Protein AF-A0A942CDQ2-F1 (afdb_monomer)

Secondary structure (DSSP, 8-state):
--PPP-------------PEEE-TT-EEEEEEEEEEEEETTEEEEEEEEEEEEEE---TTTT--EEEEEEEEEPPHHHHHHHGGGTTSEEEEEEEEEE-TT-TTSBTTEEEEEEEEE-TTS-EEE---PPPP-STT-EEEEEEEEPSSSSPPEEEEEETTT-PEESS-SEEEEE-TTSSEEEEEEPTTEEEEEEEEEETTEEEEPEE-SSEEEEEPPTTS---EEEEEEEEE-----

pLDDT: mean 75.02, std 15.65, range [38.81, 97.75]

Foldseek 3Di:
DDDDDDPDPPPPPPPPQPAAEDEAQDKDKAKAQWAWDDDLQFIWTKGQGPGWHWYADDVVLVGIDIDRIATEWDFLVCLVVCVVRHRFIKIFTATKHAACPDLLADNRIYGHGQWIQGPVRDIDGQPQAPADPDAPWKKKWKWWWASGSDHIDIWIAGPVPRDTDPGPQWTWTAGRRNFKIKIFGHHQKAWDWKWKDDPPDIDTWDGDGGMTMDGHDSPGNRGIMIIIMMGGDPPDD

Mean predicted aligned error: 12.7 Å

Structure (mmCIF, N/CA/C/O backbone):
data_AF-A0A942CDQ2-F1
#
_entry.id   AF-A0A942CDQ2-F1
#
loop_
_atom_site.group_PDB
_atom_site.id
_atom_site.type_symbol
_atom_site.label_atom_id
_atom_site.label_alt_id
_atom_site.label_comp_id
_atom_site.label_asym_id
_atom_site.label_entity_id
_atom_site.label_seq_id
_atom_site.pdbx_PDB_ins_code
_atom_site.Cartn_x
_atom_site.Cartn_y
_atom_site.Cartn_z
_atom_site.occupancy
_atom_site.B_iso_or_equiv
_atom_site.auth_seq_id
_atom_site.auth_comp_id
_atom_site.auth_asym_id
_atom_site.auth_atom_id
_atom_site.pdbx_PDB_model_num
ATOM 1 N N . MET A 1 1 ? 4.079 -17.829 -71.353 1.00 38.81 1 MET A N 1
ATOM 2 C CA . MET A 1 1 ? 4.099 -17.708 -69.879 1.00 38.81 1 MET A CA 1
ATOM 3 C C . MET A 1 1 ? 4.949 -16.498 -69.514 1.00 38.81 1 MET A C 1
ATOM 5 O O . MET A 1 1 ? 6.132 -16.505 -69.818 1.00 38.81 1 MET A O 1
ATOM 9 N N . LYS A 1 2 ? 4.357 -15.435 -68.958 1.00 43.03 2 LYS A N 1
ATOM 10 C CA . LYS A 1 2 ? 5.079 -14.277 -68.404 1.00 43.03 2 LYS A CA 1
ATOM 11 C C . LYS A 1 2 ? 4.604 -14.103 -66.964 1.00 43.03 2 LYS A C 1
ATOM 13 O O . LYS A 1 2 ? 3.418 -13.889 -66.744 1.00 43.03 2 LYS A O 1
ATOM 18 N N . ILE A 1 3 ? 5.517 -14.281 -66.015 1.00 46.38 3 ILE A N 1
ATOM 19 C CA . ILE A 1 3 ? 5.282 -14.132 -64.577 1.00 46.38 3 ILE A CA 1
ATOM 20 C C . ILE A 1 3 ? 5.575 -12.669 -64.237 1.00 46.38 3 ILE A C 1
ATOM 22 O O . ILE A 1 3 ? 6.678 -12.193 -64.493 1.00 46.38 3 ILE A O 1
ATOM 26 N N . LEU A 1 4 ? 4.584 -11.955 -63.706 1.00 51.38 4 LEU A N 1
ATOM 27 C CA . LEU A 1 4 ? 4.769 -10.640 -63.089 1.00 51.38 4 LEU A CA 1
ATOM 28 C C . LEU A 1 4 ? 5.018 -10.841 -61.586 1.00 51.38 4 LEU A C 1
ATOM 30 O O . LEU A 1 4 ? 4.242 -11.561 -60.954 1.00 51.38 4 LEU A O 1
ATOM 34 N N . PRO A 1 5 ? 6.069 -10.240 -61.000 1.00 53.88 5 PRO A N 1
ATOM 35 C CA . PRO A 1 5 ? 6.321 -10.355 -59.575 1.00 53.88 5 PRO A CA 1
ATOM 36 C C . PRO A 1 5 ? 5.350 -9.473 -58.785 1.00 53.88 5 PRO A C 1
ATOM 38 O O . PRO A 1 5 ? 5.179 -8.282 -59.042 1.00 53.88 5 PRO A O 1
ATOM 41 N N . PHE A 1 6 ? 4.718 -10.111 -57.807 1.00 47.44 6 PHE A N 1
ATOM 42 C CA . PHE A 1 6 ? 3.860 -9.526 -56.790 1.00 47.44 6 PHE A CA 1
ATOM 43 C C . PHE A 1 6 ? 4.752 -8.803 -55.763 1.00 47.44 6 PHE A C 1
ATOM 45 O O . PHE A 1 6 ? 5.322 -9.433 -54.873 1.00 47.44 6 PHE A O 1
ATOM 52 N N . SER A 1 7 ? 4.922 -7.487 -55.896 1.00 50.00 7 SER A N 1
ATOM 53 C CA . SER A 1 7 ? 5.628 -6.677 -54.895 1.00 50.00 7 SER A CA 1
ATOM 54 C C . SER A 1 7 ? 4.694 -6.363 -53.725 1.00 50.00 7 SER A C 1
ATOM 56 O O . SER A 1 7 ? 3.998 -5.350 -53.718 1.00 50.00 7 SER A O 1
ATOM 58 N N . LEU A 1 8 ? 4.674 -7.249 -52.728 1.00 47.00 8 LEU A N 1
ATOM 59 C CA . LEU A 1 8 ? 4.087 -7.000 -51.411 1.00 47.00 8 LEU A CA 1
ATOM 60 C C . LEU A 1 8 ? 5.046 -6.108 -50.606 1.00 47.00 8 LEU A C 1
ATOM 62 O O . LEU A 1 8 ? 5.971 -6.584 -49.952 1.00 47.00 8 LEU A O 1
ATOM 66 N N . LEU A 1 9 ? 4.833 -4.793 -50.675 1.00 48.38 9 LEU A N 1
ATOM 67 C CA . LEU A 1 9 ? 5.413 -3.835 -49.733 1.00 48.38 9 LEU A CA 1
ATOM 68 C C . LEU A 1 9 ? 4.757 -4.048 -48.360 1.00 48.38 9 LEU A C 1
ATOM 70 O O . LEU A 1 9 ? 3.709 -3.478 -48.061 1.00 48.38 9 LEU A O 1
ATOM 74 N N . LEU A 1 10 ? 5.375 -4.889 -47.525 1.00 46.06 10 LEU A N 1
ATOM 75 C CA . LEU A 1 10 ? 5.121 -4.906 -46.087 1.00 46.06 10 LEU A CA 1
ATOM 76 C C . LEU A 1 10 ? 5.654 -3.588 -45.506 1.00 46.06 10 LEU A C 1
ATOM 78 O O . LEU A 1 10 ? 6.837 -3.454 -45.194 1.00 46.06 10 LEU A O 1
ATOM 82 N N . PHE A 1 11 ? 4.776 -2.600 -45.358 1.00 50.50 11 PHE A N 1
ATOM 83 C CA . PHE A 1 11 ? 5.032 -1.478 -44.466 1.00 50.50 11 PHE A CA 1
ATOM 84 C C . PHE A 1 11 ? 4.987 -2.008 -43.031 1.00 50.50 11 PHE A C 1
ATOM 86 O O . PHE A 1 11 ? 3.928 -2.099 -42.415 1.00 50.50 11 PHE A O 1
ATOM 93 N N . ALA A 1 12 ? 6.149 -2.391 -42.505 1.00 48.56 12 ALA A N 1
ATOM 94 C CA . ALA A 1 12 ? 6.348 -2.571 -41.078 1.00 48.56 12 ALA A CA 1
ATOM 95 C C . ALA A 1 12 ? 6.183 -1.199 -40.409 1.00 48.56 12 ALA A C 1
ATOM 97 O O . ALA A 1 12 ? 7.125 -0.413 -40.312 1.00 48.56 12 ALA A O 1
ATOM 98 N N . THR A 1 13 ? 4.962 -0.876 -39.988 1.00 43.69 13 THR A N 1
ATOM 99 C CA . THR A 1 13 ? 4.708 0.265 -39.115 1.00 43.69 13 THR A CA 1
ATOM 100 C C . THR A 1 13 ? 5.361 -0.028 -37.771 1.00 43.69 13 THR A C 1
ATOM 102 O O . THR A 1 13 ? 4.790 -0.707 -36.918 1.00 43.69 13 THR A O 1
ATOM 105 N N . LEU A 1 14 ? 6.580 0.477 -37.592 1.00 41.59 14 LEU A N 1
ATOM 106 C CA . LEU A 1 14 ? 7.192 0.686 -36.288 1.00 41.59 14 LEU A CA 1
ATOM 107 C C . LEU A 1 14 ? 6.310 1.689 -35.536 1.00 41.59 14 LEU A C 1
ATOM 109 O O . LEU A 1 14 ? 6.537 2.896 -35.595 1.00 41.59 14 LEU A O 1
ATOM 113 N N . MET A 1 15 ? 5.269 1.207 -34.854 1.00 45.44 15 MET A N 1
ATOM 114 C CA . MET A 1 15 ? 4.684 1.982 -33.769 1.00 45.44 15 MET A CA 1
ATOM 115 C C . MET A 1 15 ? 5.784 2.106 -32.723 1.00 45.44 15 MET A C 1
ATOM 117 O O . MET A 1 15 ? 6.093 1.140 -32.025 1.00 45.44 15 MET A O 1
ATOM 121 N N . SER A 1 16 ? 6.425 3.274 -32.653 1.00 44.50 16 SER A N 1
ATOM 122 C CA . SER A 1 16 ? 7.249 3.611 -31.505 1.00 44.50 16 SER A CA 1
ATOM 123 C C . SER A 1 16 ? 6.363 3.419 -30.279 1.00 44.50 16 SER A C 1
ATOM 125 O O . SER A 1 16 ? 5.318 4.053 -30.130 1.00 44.50 16 SER A O 1
ATOM 127 N N . ALA A 1 17 ? 6.722 2.448 -29.442 1.00 50.38 17 ALA A N 1
ATOM 128 C CA . ALA A 1 17 ? 6.061 2.248 -28.170 1.00 50.38 17 ALA A CA 1
ATOM 129 C C . ALA A 1 17 ? 6.324 3.513 -27.352 1.00 50.38 17 ALA A C 1
ATOM 131 O O . ALA A 1 17 ? 7.398 3.682 -26.780 1.00 50.38 17 ALA A O 1
ATOM 132 N N . GLN A 1 18 ? 5.378 4.448 -27.389 1.00 53.50 18 GLN A N 1
ATOM 133 C CA . GLN A 1 18 ? 5.456 5.693 -26.650 1.00 53.50 18 GLN A CA 1
ATOM 134 C C . GLN A 1 18 ? 5.430 5.318 -25.165 1.00 53.50 18 GLN A C 1
ATOM 136 O O . GLN A 1 18 ? 4.386 4.974 -24.608 1.00 53.50 18 GLN A O 1
ATOM 141 N N . THR A 1 19 ? 6.609 5.285 -24.544 1.00 61.72 19 THR A N 1
ATOM 142 C CA . THR A 1 19 ? 6.757 5.035 -23.112 1.00 61.72 19 THR A CA 1
ATOM 143 C C . THR A 1 19 ? 6.030 6.148 -22.379 1.00 61.72 19 THR A C 1
ATOM 145 O O . THR A 1 19 ? 6.349 7.326 -22.556 1.00 61.72 19 THR A O 1
ATOM 148 N N . SER A 1 20 ? 5.024 5.790 -21.586 1.00 83.56 20 SER A N 1
ATOM 149 C CA . SER A 1 20 ? 4.292 6.773 -20.792 1.00 83.56 20 SER A CA 1
ATOM 150 C C . SER A 1 20 ? 5.186 7.255 -19.657 1.00 83.56 20 SER A C 1
ATOM 152 O O . SER A 1 20 ? 5.730 6.447 -18.902 1.00 83.56 20 SER A O 1
ATOM 154 N N . VAL A 1 21 ? 5.366 8.571 -19.560 1.00 90.25 21 VAL A N 1
ATOM 155 C CA . VAL A 1 21 ? 6.099 9.192 -18.455 1.00 90.25 21 VAL A CA 1
ATOM 156 C C . VAL A 1 21 ? 5.155 9.327 -17.266 1.00 90.25 21 VAL A C 1
ATOM 158 O O . VAL A 1 21 ? 4.055 9.857 -17.419 1.00 90.25 21 VAL A O 1
ATOM 161 N N . VAL A 1 22 ? 5.591 8.866 -16.096 1.00 91.88 22 VAL A N 1
ATOM 162 C CA . VAL A 1 22 ? 4.851 8.959 -14.836 1.00 91.88 22 VAL A CA 1
ATOM 163 C C . VAL A 1 22 ? 5.631 9.831 -13.862 1.00 91.88 22 VAL A C 1
ATOM 165 O O . VAL A 1 22 ? 6.826 9.618 -13.657 1.00 91.88 22 VAL A O 1
ATOM 168 N N . LYS A 1 23 ? 4.957 10.821 -13.282 1.00 92.25 23 LYS A N 1
ATOM 169 C CA . LYS A 1 23 ? 5.521 11.758 -12.305 1.00 92.25 23 LYS A CA 1
ATOM 170 C C . LYS A 1 23 ? 5.119 11.383 -10.883 1.00 92.25 23 LYS A C 1
ATOM 172 O O . LYS A 1 23 ? 4.132 10.678 -10.680 1.00 92.25 23 LYS A O 1
ATOM 177 N N . ASP A 1 24 ? 5.873 11.898 -9.918 1.00 91.44 24 ASP A N 1
ATOM 178 C CA . ASP A 1 24 ? 5.490 11.821 -8.512 1.00 91.44 24 ASP A CA 1
ATOM 179 C C . ASP A 1 24 ? 4.137 12.514 -8.275 1.00 91.44 24 ASP A C 1
ATOM 181 O O . ASP A 1 24 ? 3.825 13.526 -8.914 1.00 91.44 24 ASP A O 1
ATOM 185 N N . LYS A 1 25 ? 3.323 11.928 -7.396 1.00 87.12 25 LYS A N 1
ATOM 186 C CA . LYS A 1 25 ? 1.946 12.322 -7.041 1.00 87.12 25 LYS A CA 1
ATOM 187 C C . LYS A 1 25 ? 0.959 12.373 -8.207 1.00 87.12 25 LYS A C 1
ATOM 189 O O . LYS A 1 25 ? -0.103 12.985 -8.123 1.00 87.12 25 LYS A O 1
ATOM 194 N N . GLN A 1 26 ? 1.287 11.743 -9.332 1.00 92.50 26 GLN A N 1
ATOM 195 C CA . GLN A 1 26 ? 0.382 11.674 -10.472 1.00 92.50 26 GLN A CA 1
ATOM 196 C C . GLN A 1 26 ? -0.688 10.605 -10.238 1.00 92.50 26 GLN A C 1
ATOM 198 O O . GLN A 1 26 ? -0.358 9.455 -9.959 1.00 92.50 26 GLN A O 1
ATOM 203 N N . HIS A 1 27 ? -1.966 10.936 -10.448 1.00 93.31 27 HIS A N 1
ATOM 204 C CA . HIS A 1 27 ? -3.013 9.912 -10.519 1.00 93.31 27 HIS A CA 1
ATOM 205 C C . HIS A 1 27 ? -2.802 9.022 -11.746 1.00 93.31 27 HIS A C 1
ATOM 207 O O . HIS A 1 27 ? -2.692 9.512 -12.875 1.00 93.31 27 HIS A O 1
ATOM 213 N N . VAL A 1 28 ? -2.749 7.712 -11.532 1.00 95.00 28 VAL A N 1
ATOM 214 C CA . VAL A 1 28 ? -2.485 6.708 -12.560 1.00 95.00 28 VAL A CA 1
ATOM 215 C C . VAL A 1 28 ? -3.544 5.615 -12.560 1.00 95.00 28 VAL A C 1
ATOM 217 O O . VAL A 1 28 ? -4.157 5.290 -11.544 1.00 95.00 28 VAL A O 1
ATOM 220 N N . ARG A 1 29 ? -3.714 5.005 -13.733 1.00 95.88 29 ARG A N 1
ATOM 221 C CA . ARG A 1 29 ? -4.468 3.771 -13.935 1.00 95.88 29 ARG A CA 1
ATOM 222 C C . ARG A 1 29 ? -3.591 2.814 -14.731 1.00 95.88 29 ARG A C 1
ATOM 224 O O . ARG A 1 29 ? -3.263 3.098 -15.882 1.00 95.88 29 ARG A O 1
ATOM 231 N N . VAL A 1 30 ? -3.172 1.722 -14.103 1.00 95.38 30 VAL A N 1
ATOM 232 C CA . VAL A 1 30 ? -2.153 0.807 -14.628 1.00 95.38 30 VAL A CA 1
ATOM 233 C C . VAL A 1 30 ? -2.715 -0.608 -14.665 1.00 95.38 30 VAL A C 1
ATOM 235 O O . VAL A 1 30 ? -3.211 -1.096 -13.653 1.00 95.38 30 VAL A O 1
ATOM 238 N N . SER A 1 31 ? -2.630 -1.264 -15.823 1.00 96.31 31 SER A N 1
ATOM 239 C CA . SER A 1 31 ? -3.017 -2.670 -15.986 1.00 96.31 31 SER A CA 1
ATOM 240 C C . SER A 1 31 ? -1.790 -3.560 -16.105 1.00 96.31 31 SER A C 1
ATOM 242 O O . SER A 1 31 ? -0.841 -3.226 -16.818 1.00 96.31 31 SER A O 1
ATOM 244 N N 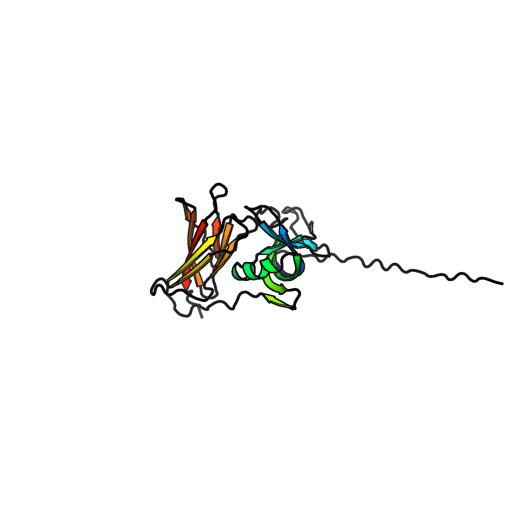. GLY A 1 32 ? -1.822 -4.703 -15.434 1.00 97.38 32 GLY A N 1
ATOM 245 C CA . GLY A 1 32 ? -0.760 -5.695 -15.497 1.00 97.38 32 GLY A CA 1
ATOM 246 C C . GLY A 1 32 ? -1.123 -6.958 -14.736 1.00 97.38 32 GLY A C 1
ATOM 247 O O . GLY A 1 32 ? -2.157 -7.027 -14.073 1.00 97.38 32 GLY A O 1
ATOM 248 N N . VAL A 1 33 ? -0.251 -7.954 -14.828 1.00 97.75 33 VAL A N 1
ATOM 249 C CA . VAL A 1 33 ? -0.397 -9.192 -14.060 1.00 97.75 33 VAL A CA 1
ATOM 250 C C . VAL A 1 33 ? 0.080 -8.940 -12.638 1.00 97.75 33 VAL A C 1
ATOM 252 O O . VAL A 1 33 ? 1.206 -8.474 -12.448 1.00 97.75 33 VAL A O 1
ATOM 255 N N . VAL A 1 34 ? -0.758 -9.221 -11.642 1.00 94.81 34 VAL A N 1
ATOM 256 C CA . VAL A 1 34 ? -0.374 -9.043 -10.238 1.00 94.81 34 VAL A CA 1
ATOM 257 C C . VAL A 1 34 ? 0.529 -10.182 -9.768 1.00 94.81 34 VAL A C 1
ATOM 259 O O . VAL A 1 34 ? 0.215 -11.361 -9.903 1.00 94.81 34 VAL A O 1
ATOM 262 N N . GLU A 1 35 ? 1.647 -9.825 -9.153 1.00 92.12 35 GLU A N 1
ATOM 263 C CA . GLU A 1 35 ? 2.598 -10.745 -8.545 1.00 92.12 35 GLU A CA 1
ATOM 264 C C . GLU A 1 35 ? 2.944 -10.291 -7.125 1.00 92.12 35 GLU A C 1
ATOM 266 O O . GLU A 1 35 ? 2.851 -9.111 -6.778 1.00 92.12 35 GLU A O 1
ATOM 271 N N . ILE A 1 36 ? 3.387 -11.241 -6.301 1.00 86.12 36 ILE A N 1
ATOM 272 C CA . ILE A 1 36 ? 4.039 -10.945 -5.026 1.00 86.12 36 ILE A CA 1
ATOM 273 C C . ILE A 1 36 ? 5.545 -11.094 -5.244 1.00 86.12 36 ILE A C 1
ATOM 275 O O . ILE A 1 36 ? 6.020 -12.152 -5.660 1.00 86.12 36 ILE A O 1
ATOM 279 N N . ARG A 1 37 ? 6.299 -10.027 -4.985 1.00 83.62 37 ARG A N 1
ATOM 280 C CA . ARG A 1 37 ? 7.766 -10.001 -5.070 1.00 83.62 37 ARG A CA 1
ATOM 281 C C . ARG A 1 37 ? 8.378 -9.800 -3.693 1.00 83.62 37 ARG A C 1
ATOM 283 O O . ARG A 1 37 ? 7.764 -9.176 -2.836 1.00 83.62 37 ARG A O 1
ATOM 290 N N . GLY A 1 38 ? 9.600 -10.289 -3.502 1.00 73.62 38 GLY A N 1
ATOM 291 C CA . GLY A 1 38 ? 10.337 -10.185 -2.241 1.00 73.62 38 GLY A CA 1
ATOM 292 C C . GLY A 1 38 ? 10.390 -11.497 -1.452 1.00 73.62 38 GLY A C 1
ATOM 293 O O . GLY A 1 38 ? 10.178 -12.574 -2.005 1.00 73.62 38 GLY A O 1
ATOM 294 N N . GLY A 1 39 ? 10.735 -11.404 -0.169 1.00 57.19 39 GLY A N 1
ATOM 295 C CA . GLY A 1 39 ? 10.889 -12.540 0.743 1.00 57.19 39 GLY A CA 1
ATOM 296 C C . GLY A 1 39 ? 9.824 -12.576 1.847 1.00 57.19 39 GLY A C 1
ATOM 297 O O . GLY A 1 39 ? 8.991 -11.673 1.934 1.00 57.19 39 GLY A O 1
ATOM 298 N N . PRO A 1 40 ? 9.871 -13.574 2.751 1.00 48.91 40 PRO A N 1
ATOM 299 C CA . PRO A 1 40 ? 8.872 -13.755 3.814 1.00 48.91 40 PRO A CA 1
ATOM 300 C C . PRO A 1 40 ? 8.753 -12.566 4.779 1.00 48.91 40 PRO A C 1
ATOM 302 O O . PRO A 1 40 ? 7.766 -12.443 5.495 1.00 48.91 40 PRO A O 1
ATOM 305 N N . ASN A 1 41 ? 9.753 -11.689 4.793 1.00 46.72 41 ASN A N 1
ATOM 306 C CA . ASN A 1 41 ? 9.896 -10.590 5.746 1.00 46.72 41 ASN A CA 1
ATOM 307 C C . ASN A 1 41 ? 9.557 -9.244 5.102 1.00 46.72 41 ASN A C 1
ATOM 309 O O . ASN A 1 41 ? 9.284 -8.290 5.811 1.00 46.72 41 ASN A O 1
ATOM 313 N N . LYS A 1 42 ? 9.634 -9.186 3.768 1.00 57.34 42 LYS A N 1
ATOM 314 C CA . LYS A 1 42 ? 9.588 -7.983 2.947 1.00 57.34 42 LYS A CA 1
ATOM 315 C C . LYS A 1 42 ? 9.036 -8.372 1.591 1.00 57.34 42 LYS A C 1
ATOM 317 O O . LYS A 1 42 ? 9.774 -8.905 0.762 1.00 57.34 42 LYS A O 1
ATOM 322 N N . PHE A 1 43 ? 7.751 -8.115 1.386 1.00 67.81 43 PHE A N 1
ATOM 323 C CA . PHE A 1 43 ? 7.088 -8.388 0.122 1.00 67.81 43 PHE A CA 1
ATOM 324 C C . PHE A 1 43 ? 6.355 -7.158 -0.411 1.00 67.81 43 PHE A C 1
ATOM 326 O O . PHE A 1 43 ? 5.997 -6.246 0.335 1.00 67.81 43 PHE A O 1
ATOM 333 N N . PHE A 1 44 ? 6.149 -7.153 -1.721 1.00 80.94 44 PHE A N 1
ATOM 334 C CA . PHE A 1 44 ? 5.505 -6.096 -2.484 1.00 80.94 44 PHE A CA 1
ATOM 335 C C . PHE A 1 44 ? 4.462 -6.727 -3.397 1.00 80.94 44 PHE A C 1
ATOM 337 O O . PHE A 1 44 ? 4.731 -7.765 -4.007 1.00 80.94 44 PHE A O 1
ATOM 344 N N . TYR A 1 45 ? 3.304 -6.082 -3.527 1.00 88.62 45 TYR A N 1
ATOM 345 C CA . TYR A 1 45 ? 2.426 -6.340 -4.663 1.00 88.62 45 TYR A CA 1
ATOM 346 C C . TYR A 1 45 ? 2.953 -5.545 -5.845 1.00 88.62 45 TYR A C 1
ATOM 348 O O . TYR A 1 45 ? 3.165 -4.336 -5.737 1.00 88.62 45 TYR A O 1
ATOM 356 N N . VAL A 1 46 ? 3.203 -6.237 -6.948 1.00 94.06 46 VAL A N 1
ATOM 357 C CA . VAL A 1 46 ? 3.794 -5.668 -8.154 1.00 94.06 46 VAL A CA 1
ATOM 358 C C . VAL A 1 46 ? 2.910 -6.020 -9.335 1.00 94.06 46 VAL A C 1
ATOM 360 O O . VAL A 1 46 ? 2.522 -7.171 -9.503 1.00 94.06 46 VAL A O 1
ATOM 363 N N . LEU A 1 47 ? 2.588 -5.028 -10.157 1.00 96.69 47 LEU A N 1
ATOM 364 C CA . LEU A 1 47 ? 2.058 -5.247 -11.491 1.00 96.69 47 LEU A CA 1
ATOM 365 C C . LEU A 1 47 ? 3.220 -5.442 -12.453 1.00 96.69 47 LEU A C 1
ATOM 367 O O . LEU A 1 47 ? 4.011 -4.520 -12.673 1.00 96.69 47 LEU A O 1
ATOM 371 N N . LYS A 1 48 ? 3.277 -6.617 -13.075 1.00 97.25 48 LYS A N 1
ATOM 372 C CA . LYS A 1 48 ? 4.072 -6.836 -14.276 1.00 97.25 48 LYS A CA 1
ATOM 373 C C . LYS A 1 48 ? 3.293 -6.297 -15.466 1.00 97.25 48 LYS A C 1
ATOM 375 O O . LYS A 1 48 ? 2.303 -6.888 -15.903 1.00 97.25 48 LYS A O 1
ATOM 380 N N . VAL A 1 49 ? 3.716 -5.142 -15.960 1.00 95.75 49 VAL A N 1
ATOM 381 C CA . VAL A 1 49 ? 3.006 -4.424 -17.020 1.00 95.75 49 VAL A CA 1
ATOM 382 C C . VAL A 1 49 ? 3.535 -4.818 -18.404 1.00 95.75 49 VAL A C 1
ATOM 384 O O . VAL A 1 49 ? 4.731 -5.067 -18.568 1.00 95.75 49 VAL A O 1
ATOM 387 N N . PRO A 1 50 ? 2.681 -4.849 -19.441 1.00 91.31 50 PRO A N 1
ATOM 388 C CA . PRO A 1 50 ? 3.098 -5.252 -20.786 1.00 91.31 50 PRO A CA 1
ATOM 389 C C . PRO A 1 50 ? 3.978 -4.206 -21.492 1.00 91.31 50 PRO A C 1
ATOM 391 O O . PRO A 1 50 ? 4.642 -4.517 -22.478 1.00 91.31 50 PRO A O 1
ATOM 394 N N . ARG A 1 51 ? 3.981 -2.953 -21.017 1.00 89.44 51 ARG A N 1
ATOM 395 C CA . ARG A 1 51 ? 4.730 -1.831 -21.604 1.00 89.44 51 ARG A CA 1
ATOM 396 C C . ARG A 1 51 ? 5.585 -1.152 -20.548 1.00 89.44 51 ARG A C 1
ATOM 398 O O . ARG A 1 51 ? 5.157 -1.027 -19.407 1.00 89.44 51 ARG A O 1
ATOM 405 N N . SER A 1 52 ? 6.759 -0.672 -20.946 1.00 91.50 52 SER A N 1
ATOM 406 C CA . SER A 1 52 ? 7.624 0.086 -20.045 1.00 91.50 52 SER A CA 1
ATOM 407 C C . SER A 1 52 ? 7.080 1.493 -19.792 1.00 91.50 52 SER A C 1
ATOM 409 O O . SER A 1 52 ? 6.646 2.183 -20.719 1.00 91.50 52 SER A O 1
ATOM 411 N N . TYR A 1 53 ? 7.165 1.928 -18.540 1.00 91.81 53 TYR A N 1
ATOM 412 C CA . TYR A 1 53 ? 6.904 3.295 -18.101 1.00 91.81 53 TYR A CA 1
ATOM 413 C C . TYR A 1 53 ? 8.220 3.995 -17.783 1.00 91.81 53 TYR A C 1
ATOM 415 O O . TYR A 1 53 ? 9.159 3.364 -17.300 1.00 91.81 53 TYR A O 1
ATOM 423 N N . THR A 1 54 ? 8.272 5.303 -18.019 1.00 94.50 54 THR A N 1
ATOM 424 C CA . THR A 1 54 ? 9.392 6.149 -17.598 1.00 94.50 54 THR A CA 1
ATOM 425 C C . THR A 1 54 ? 9.016 6.855 -16.300 1.00 94.50 54 THR A C 1
ATOM 427 O O . THR A 1 54 ? 8.180 7.753 -16.310 1.00 94.50 54 THR A O 1
ATOM 430 N N . LEU A 1 55 ? 9.634 6.473 -15.188 1.00 93.88 55 LEU A N 1
ATOM 431 C CA . LEU A 1 55 ? 9.500 7.142 -13.895 1.00 93.88 55 LEU A CA 1
ATOM 432 C C . LEU A 1 55 ? 10.326 8.430 -13.904 1.00 93.88 55 LEU A C 1
ATOM 434 O O . LEU A 1 55 ? 11.529 8.386 -14.160 1.00 93.88 55 LEU A O 1
ATOM 438 N N . ALA A 1 56 ? 9.693 9.572 -13.654 1.00 92.00 56 ALA A N 1
ATOM 439 C CA . ALA A 1 56 ? 10.315 10.890 -13.735 1.00 92.00 56 ALA A CA 1
ATOM 440 C C . ALA A 1 56 ? 10.931 11.331 -12.396 1.00 92.00 56 ALA A C 1
ATOM 442 O O . ALA A 1 56 ? 10.440 12.269 -11.771 1.00 92.00 56 ALA A O 1
ATOM 443 N N . PHE A 1 57 ? 12.011 10.674 -11.973 1.00 88.56 57 PHE A N 1
ATOM 444 C CA . PHE A 1 57 ? 12.822 11.143 -10.843 1.00 88.56 57 PHE A CA 1
ATOM 445 C C . PHE A 1 57 ? 13.596 12.423 -11.193 1.00 88.56 57 PHE A C 1
ATOM 447 O O . PHE A 1 57 ? 13.932 12.665 -12.362 1.00 88.56 57 PHE A O 1
ATOM 454 N N . SER A 1 58 ? 13.918 13.231 -10.180 1.00 81.38 58 SER A N 1
ATOM 455 C CA . SER A 1 58 ? 14.776 14.406 -10.349 1.00 81.38 58 SER A CA 1
ATOM 456 C C . SER A 1 58 ? 16.209 14.004 -10.744 1.00 81.38 58 SER A C 1
ATOM 458 O O . SER A 1 58 ? 16.622 12.851 -10.611 1.00 81.38 58 SER A O 1
ATOM 460 N N . LYS A 1 59 ? 17.016 14.944 -11.259 1.00 79.38 59 LYS A N 1
ATOM 461 C CA . LYS A 1 59 ? 18.427 14.650 -11.589 1.00 79.38 59 LYS A CA 1
ATOM 462 C C . LYS A 1 59 ? 19.244 14.275 -10.350 1.00 79.38 59 LYS A C 1
ATOM 464 O O . LYS A 1 59 ? 20.098 13.399 -10.439 1.00 79.38 59 LYS A O 1
ATOM 469 N N . GLU A 1 60 ? 18.960 14.917 -9.222 1.00 80.81 60 GLU A N 1
ATOM 470 C CA . GLU A 1 60 ? 19.596 14.659 -7.921 1.00 80.81 60 GLU A CA 1
ATOM 471 C C . GLU A 1 60 ? 19.266 13.247 -7.407 1.00 80.81 60 GLU A C 1
ATOM 473 O O . GLU A 1 60 ? 20.071 12.606 -6.740 1.00 80.81 60 GLU A O 1
ATOM 478 N N . GLU A 1 61 ? 18.120 12.720 -7.829 1.00 80.81 61 GLU A N 1
ATOM 479 C CA . GLU A 1 61 ? 17.597 11.382 -7.550 1.00 80.81 61 GLU A CA 1
ATOM 480 C C . GLU A 1 61 ? 18.044 10.298 -8.558 1.00 80.81 61 GLU A C 1
ATOM 482 O O . GLU A 1 61 ? 17.617 9.136 -8.502 1.00 80.81 61 GLU A O 1
ATOM 487 N N . GLY A 1 62 ? 18.923 10.653 -9.500 1.00 78.25 62 GLY A N 1
ATOM 488 C CA . GLY A 1 62 ? 19.451 9.742 -10.519 1.00 78.25 62 GLY A CA 1
ATOM 489 C C . GLY A 1 62 ? 18.685 9.742 -11.846 1.00 78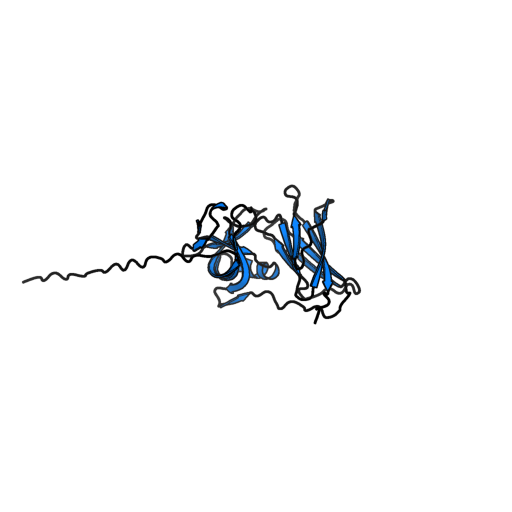.25 62 GLY A C 1
ATOM 490 O O . GLY A 1 62 ? 18.939 8.880 -12.685 1.00 78.25 62 GLY A O 1
ATOM 491 N N . GLY A 1 63 ? 17.791 10.711 -12.057 1.00 86.50 63 GLY A N 1
ATOM 492 C CA . GLY A 1 63 ? 17.122 10.977 -13.329 1.00 86.50 63 GLY A CA 1
ATOM 493 C C . GLY A 1 63 ? 16.073 9.937 -13.743 1.00 86.50 63 GLY A C 1
ATOM 494 O O . GLY A 1 63 ? 15.803 8.982 -13.013 1.00 86.50 63 GLY A O 1
ATOM 495 N N . PRO A 1 64 ? 15.450 10.113 -14.923 1.00 90.25 64 PRO A N 1
ATOM 496 C CA . PRO A 1 64 ? 14.364 9.250 -15.368 1.00 90.25 64 PRO A CA 1
ATOM 497 C C . PRO A 1 64 ? 14.781 7.779 -15.500 1.00 90.25 64 PRO A C 1
ATOM 499 O O . PRO A 1 64 ? 15.842 7.484 -16.049 1.00 90.25 64 PRO A O 1
ATOM 502 N N . ARG A 1 65 ? 13.928 6.847 -15.056 1.00 91.00 65 ARG A N 1
ATOM 503 C CA . ARG A 1 65 ? 14.194 5.395 -15.113 1.00 91.00 65 ARG A CA 1
ATOM 504 C C . ARG A 1 65 ? 13.067 4.647 -15.812 1.00 91.00 65 ARG A C 1
ATOM 506 O O . ARG A 1 65 ? 11.899 4.943 -15.586 1.00 91.00 65 ARG A O 1
ATOM 513 N N . LEU A 1 66 ? 13.409 3.660 -16.636 1.00 93.25 66 LEU A N 1
ATOM 514 C CA . LEU A 1 66 ? 12.428 2.764 -17.253 1.00 93.25 66 LEU A CA 1
ATOM 515 C C . LEU A 1 66 ? 12.073 1.615 -16.303 1.00 93.25 66 LEU A C 1
ATOM 517 O O . LEU A 1 66 ? 12.961 1.034 -15.685 1.00 93.25 66 LEU A O 1
ATOM 521 N N . THR A 1 67 ? 10.792 1.253 -16.228 1.00 93.69 67 THR A N 1
ATOM 522 C CA . THR A 1 67 ? 10.321 0.087 -15.468 1.00 93.69 67 THR A CA 1
ATOM 523 C C . THR A 1 67 ? 9.185 -0.645 -16.182 1.00 93.69 67 THR A C 1
ATOM 525 O O . THR A 1 67 ? 8.376 -0.027 -16.872 1.00 93.69 67 THR A O 1
ATOM 528 N N . GLN A 1 68 ? 9.109 -1.963 -15.988 1.00 95.75 68 GLN A N 1
ATOM 529 C CA . GLN A 1 68 ? 7.952 -2.810 -16.328 1.00 95.75 68 GLN A CA 1
ATOM 530 C C . GLN A 1 68 ? 7.309 -3.431 -15.080 1.00 95.75 68 GLN A C 1
ATOM 532 O O . GLN A 1 68 ? 6.472 -4.329 -15.168 1.00 95.75 68 GLN A O 1
ATOM 537 N N . GLU A 1 69 ? 7.713 -2.949 -13.912 1.00 95.81 69 GLU A N 1
ATOM 538 C CA . GLU A 1 69 ? 7.230 -3.393 -12.619 1.00 95.81 69 GLU A CA 1
ATOM 539 C C . GLU A 1 69 ? 6.760 -2.166 -11.846 1.00 95.81 69 GLU A C 1
ATOM 541 O O . GLU A 1 69 ? 7.559 -1.281 -11.514 1.00 95.81 69 GLU A O 1
ATOM 546 N N . ILE A 1 70 ? 5.455 -2.111 -11.593 1.00 95.31 70 ILE A N 1
ATOM 547 C CA . ILE A 1 70 ? 4.826 -1.043 -10.820 1.00 95.31 70 ILE A CA 1
ATOM 548 C C . ILE A 1 70 ? 4.329 -1.636 -9.511 1.00 95.31 70 ILE A C 1
ATOM 550 O O . ILE A 1 70 ? 3.409 -2.453 -9.518 1.00 95.31 70 ILE A O 1
ATOM 554 N N . ALA A 1 71 ? 4.932 -1.256 -8.387 1.00 93.06 71 ALA A N 1
ATOM 555 C CA . ALA A 1 71 ? 4.407 -1.680 -7.096 1.00 93.06 71 ALA A CA 1
ATOM 556 C C . ALA A 1 71 ? 3.144 -0.916 -6.735 1.00 93.06 71 ALA A C 1
ATOM 558 O O . ALA A 1 71 ? 2.913 0.200 -7.196 1.00 93.06 71 ALA A O 1
ATOM 559 N N . PHE A 1 72 ? 2.335 -1.509 -5.869 1.00 90.25 72 PHE A N 1
ATOM 560 C CA . PHE A 1 72 ? 1.157 -0.855 -5.335 1.00 90.25 72 PHE A CA 1
ATOM 561 C C . PHE A 1 72 ? 0.903 -1.264 -3.886 1.00 90.25 72 PHE A C 1
ATOM 563 O O . PHE A 1 72 ? 1.062 -2.420 -3.492 1.00 90.25 72 PHE A O 1
ATOM 570 N N . ALA A 1 73 ? 0.514 -0.287 -3.074 1.00 81.75 73 ALA A N 1
ATOM 571 C CA . ALA A 1 73 ? 0.086 -0.513 -1.707 1.00 81.75 73 ALA A CA 1
ATOM 572 C C . ALA A 1 73 ? -1.350 -1.030 -1.724 1.00 81.75 73 ALA A C 1
ATOM 574 O O . ALA A 1 73 ? -2.246 -0.373 -2.254 1.00 81.75 73 ALA A O 1
ATOM 575 N N . VAL A 1 74 ? -1.578 -2.196 -1.126 1.00 75.56 74 VAL A N 1
ATOM 576 C CA . VAL A 1 74 ? -2.910 -2.795 -1.021 1.00 75.56 74 VAL A CA 1
ATOM 577 C C . VAL A 1 74 ? -3.432 -2.543 0.387 1.00 75.56 74 VAL A C 1
ATOM 579 O O . VAL A 1 74 ? -2.838 -3.038 1.349 1.00 75.56 74 VAL A O 1
ATOM 582 N N . PRO A 1 75 ? -4.536 -1.793 0.548 1.00 70.50 75 PRO A N 1
ATOM 583 C CA . PRO A 1 75 ? -5.196 -1.670 1.840 1.00 70.50 75 PRO A CA 1
ATOM 584 C C . PRO A 1 75 ? -5.538 -3.057 2.387 1.00 70.50 75 PRO A C 1
ATOM 586 O O . PRO A 1 75 ? -6.025 -3.905 1.640 1.00 70.50 75 PRO A O 1
ATOM 589 N N . ASN A 1 76 ? -5.338 -3.290 3.687 1.00 62.75 76 ASN A N 1
ATOM 590 C CA . ASN A 1 76 ? -5.460 -4.627 4.279 1.00 62.75 76 ASN A CA 1
ATOM 591 C C . ASN A 1 76 ? -6.770 -5.360 3.917 1.00 62.75 76 ASN A C 1
ATOM 593 O O . ASN A 1 76 ? -6.754 -6.543 3.608 1.00 62.75 76 ASN A O 1
ATOM 597 N N . LYS A 1 77 ? -7.909 -4.658 3.861 1.00 63.06 77 LYS A N 1
ATOM 598 C CA . LYS A 1 77 ? -9.204 -5.272 3.505 1.00 63.06 77 LYS A CA 1
ATOM 599 C C . LYS A 1 77 ? -9.321 -5.725 2.049 1.00 63.06 77 LYS A C 1
ATOM 601 O O . LYS A 1 77 ? -10.128 -6.601 1.746 1.00 63.06 77 LYS A O 1
ATOM 606 N N . LEU A 1 78 ? -8.552 -5.116 1.150 1.00 72.81 78 LEU A N 1
ATOM 607 C CA . LEU A 1 78 ? -8.479 -5.551 -0.242 1.00 72.81 78 LEU A CA 1
ATOM 608 C C . LEU A 1 78 ? -7.497 -6.703 -0.410 1.00 72.81 78 LEU A C 1
ATOM 610 O O . LEU A 1 78 ? -7.584 -7.425 -1.392 1.00 72.81 78 LEU A O 1
ATOM 614 N N . ARG A 1 79 ? -6.588 -6.896 0.550 1.00 72.06 79 ARG A N 1
ATOM 615 C CA . ARG A 1 79 ? -5.537 -7.904 0.483 1.00 72.06 79 ARG A CA 1
ATOM 616 C C . ARG A 1 79 ? -6.087 -9.322 0.406 1.00 72.06 79 ARG A C 1
ATOM 618 O O . ARG A 1 79 ? -5.689 -10.061 -0.485 1.00 72.06 79 ARG A O 1
ATOM 625 N N . ASP A 1 80 ? -6.998 -9.680 1.308 1.00 71.19 80 ASP A N 1
ATOM 626 C CA . ASP A 1 80 ? -7.573 -11.032 1.355 1.00 71.19 80 ASP A CA 1
ATOM 627 C C . ASP A 1 80 ? -8.379 -11.350 0.092 1.00 71.19 80 ASP A C 1
ATOM 629 O O . ASP A 1 80 ? -8.423 -12.493 -0.345 1.00 71.19 80 ASP A O 1
ATOM 633 N N . GLN A 1 81 ? -8.974 -10.326 -0.521 1.00 79.38 81 GLN A N 1
ATOM 634 C CA . GLN A 1 81 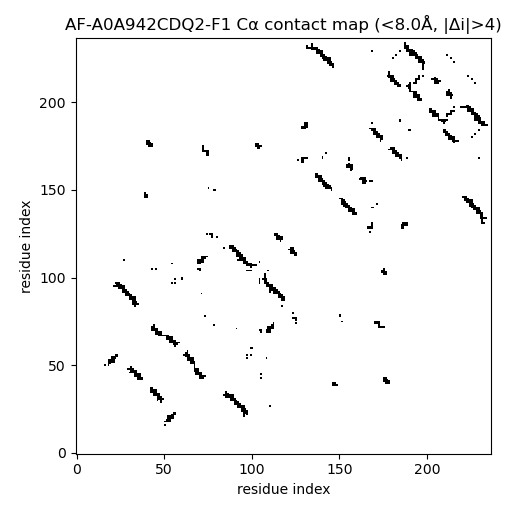? -9.658 -10.462 -1.802 1.00 79.38 81 GLN A CA 1
ATOM 635 C C . GLN A 1 81 ? -8.646 -10.557 -2.948 1.00 79.38 81 GLN A C 1
ATOM 637 O O . GLN A 1 81 ? -8.791 -11.398 -3.817 1.00 79.38 81 GLN A O 1
ATOM 642 N N . LEU A 1 82 ? -7.583 -9.748 -2.939 1.00 84.25 82 LEU A N 1
ATOM 643 C CA . LEU A 1 82 ? -6.566 -9.736 -3.990 1.00 84.25 82 LEU A CA 1
ATOM 644 C C . LEU A 1 82 ? -5.718 -11.014 -4.016 1.00 84.25 82 LEU A C 1
ATOM 646 O O . LEU A 1 82 ? -5.263 -11.409 -5.086 1.00 84.25 82 LEU A O 1
ATOM 650 N N . ILE A 1 83 ? -5.484 -11.665 -2.871 1.00 82.06 83 ILE A N 1
ATOM 651 C CA . ILE A 1 83 ? -4.573 -12.818 -2.795 1.00 82.06 83 ILE A CA 1
ATOM 652 C C . ILE A 1 83 ? -5.047 -14.006 -3.646 1.00 82.06 83 ILE A C 1
ATOM 654 O O . ILE A 1 83 ? -4.221 -14.769 -4.141 1.00 82.06 83 ILE A O 1
ATOM 658 N N . THR A 1 84 ? -6.358 -14.141 -3.868 1.00 84.00 84 THR A N 1
ATOM 659 C CA . THR A 1 84 ? -6.929 -15.169 -4.752 1.00 84.00 84 THR A CA 1
ATOM 660 C C . THR A 1 84 ? -6.806 -14.823 -6.235 1.00 84.00 84 THR A C 1
ATOM 662 O O . THR A 1 84 ? -7.092 -15.675 -7.065 1.00 84.00 84 THR A O 1
ATOM 665 N N . HIS A 1 85 ? -6.368 -13.605 -6.563 1.00 90.25 85 HIS A N 1
ATOM 666 C CA . HIS A 1 85 ? -6.182 -13.099 -7.926 1.00 90.25 85 HIS A CA 1
ATOM 667 C C . HIS A 1 85 ? -4.700 -12.919 -8.293 1.00 90.25 85 HIS A C 1
ATOM 669 O O . HIS A 1 85 ? -4.388 -12.341 -9.332 1.00 90.25 85 HIS A O 1
ATOM 675 N N . ILE A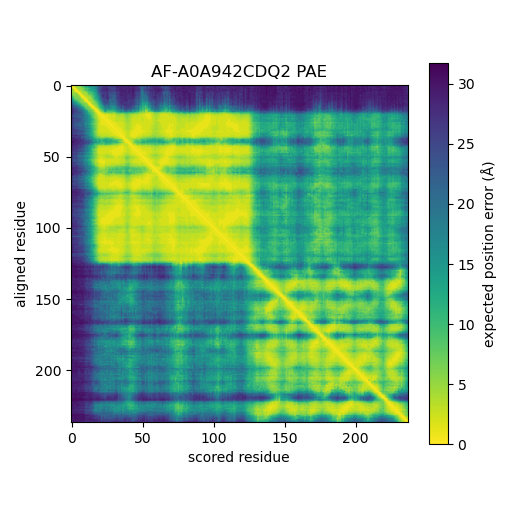 1 86 ? -3.761 -13.392 -7.462 1.00 90.81 86 ILE A N 1
ATOM 676 C CA . ILE A 1 86 ? -2.332 -13.383 -7.810 1.00 90.81 86 ILE A CA 1
ATOM 677 C C . ILE A 1 86 ? -2.107 -14.219 -9.076 1.00 90.81 86 ILE A C 1
ATOM 679 O O . ILE A 1 86 ? -2.538 -15.366 -9.156 1.00 90.81 86 ILE A O 1
ATOM 683 N N . GLY A 1 87 ? -1.407 -13.646 -10.055 1.00 93.94 87 GLY A N 1
ATOM 684 C CA . GLY A 1 87 ? -1.205 -14.226 -11.382 1.00 93.94 87 GLY A CA 1
ATOM 685 C C . GLY A 1 87 ? -2.255 -13.818 -12.421 1.00 93.94 87 GLY A C 1
ATOM 686 O O . GLY A 1 87 ? -2.084 -14.149 -13.592 1.00 93.94 87 GLY A O 1
ATOM 687 N N . GLU A 1 88 ? -3.298 -13.078 -12.038 1.00 96.38 88 GLU A N 1
ATOM 688 C CA . GLU A 1 88 ? -4.306 -12.554 -12.966 1.00 96.38 88 GLU A CA 1
ATOM 689 C C . GLU A 1 88 ? -3.975 -11.133 -13.439 1.00 96.38 88 GLU A C 1
ATOM 691 O O . GLU A 1 88 ? -3.251 -10.381 -12.779 1.00 96.38 88 GLU A O 1
ATOM 696 N N . GLU A 1 89 ? -4.526 -10.747 -14.593 1.00 97.31 89 GLU A N 1
ATOM 697 C CA . GLU A 1 89 ? -4.494 -9.357 -15.042 1.00 97.31 89 GLU A CA 1
ATOM 698 C C . GLU A 1 89 ? -5.505 -8.524 -14.247 1.00 97.31 89 GLU A C 1
ATOM 700 O O . GLU A 1 89 ? -6.697 -8.834 -14.195 1.00 97.31 89 GLU A O 1
ATOM 705 N N . VAL A 1 90 ? -5.024 -7.444 -13.638 1.00 97.06 90 VAL A N 1
ATOM 706 C CA . VAL A 1 90 ? -5.843 -6.480 -12.901 1.00 97.06 90 VAL A CA 1
ATOM 707 C C . VAL A 1 90 ? -5.503 -5.063 -13.344 1.00 97.06 90 VAL A C 1
ATOM 709 O O . VAL A 1 90 ? -4.413 -4.791 -13.853 1.00 97.06 90 VAL A O 1
ATOM 712 N N . THR A 1 91 ? -6.421 -4.130 -13.105 1.00 97.12 91 THR A N 1
ATOM 713 C CA . THR A 1 91 ? -6.168 -2.695 -13.263 1.00 97.12 91 THR A CA 1
ATOM 714 C C . THR A 1 91 ? -6.159 -2.014 -11.906 1.00 97.12 91 THR A C 1
ATOM 716 O O . THR A 1 91 ? -7.184 -1.969 -11.229 1.00 97.12 91 THR A O 1
ATOM 719 N N . VAL A 1 92 ? -5.026 -1.435 -11.525 1.00 94.62 92 VAL A N 1
ATOM 720 C CA . VAL A 1 92 ? -4.869 -0.654 -10.295 1.00 94.62 92 VAL A CA 1
ATOM 721 C C . VAL A 1 92 ? -5.008 0.829 -10.616 1.00 94.62 92 VAL A C 1
ATOM 723 O O . VAL A 1 92 ? -4.406 1.336 -11.563 1.00 94.62 92 VAL A O 1
ATOM 726 N N . GLU A 1 93 ? -5.806 1.526 -9.819 1.00 94.38 93 GLU A N 1
ATOM 727 C CA . GLU A 1 93 ? -5.980 2.973 -9.865 1.00 94.38 93 GLU A CA 1
ATOM 728 C C . GLU A 1 93 ? -5.520 3.587 -8.540 1.00 94.38 93 GLU A C 1
ATOM 730 O O . GLU A 1 93 ? -5.778 3.027 -7.471 1.00 94.38 93 GLU A O 1
ATOM 735 N N . GLY A 1 94 ? -4.842 4.731 -8.603 1.00 90.88 94 GLY A N 1
ATOM 736 C CA . GLY A 1 94 ? -4.369 5.437 -7.419 1.00 90.88 94 GLY A CA 1
ATOM 737 C C . GLY A 1 94 ? -3.370 6.539 -7.739 1.00 90.88 94 GLY A C 1
ATOM 738 O O . GLY A 1 94 ? -3.129 6.861 -8.899 1.00 90.88 94 GLY A O 1
ATOM 739 N N . GLU A 1 95 ? -2.765 7.098 -6.702 1.00 90.31 95 GLU A N 1
ATOM 740 C CA . GLU A 1 95 ? -1.709 8.101 -6.840 1.00 90.31 95 GLU A CA 1
ATOM 741 C C . GLU A 1 95 ? -0.340 7.414 -6.925 1.00 90.31 95 GLU A C 1
ATOM 743 O O . GLU A 1 95 ? -0.056 6.512 -6.139 1.00 90.31 95 GLU A O 1
ATOM 748 N N . MET A 1 96 ? 0.506 7.796 -7.882 1.00 93.25 96 MET A N 1
ATOM 749 C CA . MET A 1 96 ? 1.890 7.328 -7.973 1.00 93.25 96 MET A CA 1
ATOM 750 C C . MET A 1 96 ? 2.763 8.078 -6.975 1.00 93.25 96 MET A C 1
ATOM 752 O O . MET A 1 96 ? 2.736 9.300 -6.944 1.00 93.25 96 MET A O 1
ATOM 756 N N . TRP A 1 97 ? 3.598 7.355 -6.244 1.00 90.56 97 TRP A N 1
ATOM 757 C CA . TRP A 1 97 ? 4.604 7.899 -5.345 1.00 90.56 97 TRP A CA 1
ATOM 758 C C . TRP A 1 97 ? 5.985 7.393 -5.772 1.00 90.56 97 TRP A C 1
ATOM 760 O O . TRP A 1 97 ? 6.174 6.189 -5.993 1.00 90.56 97 TRP A O 1
ATOM 770 N N . LEU A 1 98 ? 6.940 8.311 -5.915 1.00 90.62 98 LEU A N 1
ATOM 771 C CA . LEU A 1 98 ? 8.294 8.033 -6.391 1.00 90.62 98 LEU A CA 1
ATOM 772 C C . LEU A 1 98 ? 9.323 8.376 -5.313 1.00 90.62 98 LEU A C 1
ATOM 774 O O . LEU A 1 98 ? 9.470 9.532 -4.946 1.00 90.62 98 LEU A O 1
ATOM 778 N N . GLU A 1 99 ? 10.070 7.373 -4.851 1.00 88.81 99 GLU A N 1
ATOM 779 C CA . GLU A 1 99 ? 11.105 7.534 -3.822 1.00 88.81 99 GLU A CA 1
ATOM 780 C C . GLU A 1 99 ? 12.296 6.597 -4.104 1.00 88.81 99 GLU A C 1
ATOM 782 O O . GLU A 1 99 ? 12.324 5.449 -3.650 1.00 88.81 99 GLU A O 1
ATOM 787 N N . PRO A 1 100 ? 13.300 7.037 -4.880 1.00 86.12 100 PRO A N 1
ATOM 788 C CA . PRO A 1 100 ? 14.297 6.174 -5.528 1.00 86.12 100 PRO A CA 1
ATOM 789 C C . PRO A 1 100 ? 15.275 5.488 -4.575 1.00 86.12 100 PRO A C 1
ATOM 791 O O . PRO A 1 100 ? 15.906 4.501 -4.956 1.00 86.12 100 PRO A O 1
ATOM 794 N N . THR A 1 101 ? 15.449 6.036 -3.375 1.00 82.38 101 THR A N 1
ATOM 795 C CA . THR A 1 101 ? 16.374 5.537 -2.348 1.00 82.38 101 THR A CA 1
ATOM 796 C C . THR A 1 101 ? 15.650 4.801 -1.230 1.00 82.38 101 THR A C 1
ATOM 798 O O . THR A 1 101 ? 16.287 4.121 -0.425 1.00 82.38 101 THR A O 1
ATOM 801 N N . SER A 1 102 ? 14.323 4.925 -1.164 1.00 78.81 102 SER A N 1
ATOM 802 C CA . SER A 1 102 ? 13.554 4.387 -0.060 1.00 78.81 102 SER A CA 1
ATOM 803 C C . SER A 1 102 ? 13.409 2.874 -0.207 1.00 78.81 102 SER A C 1
ATOM 805 O O . SER A 1 102 ? 12.889 2.394 -1.218 1.00 78.81 102 SER A O 1
ATOM 807 N N . PRO A 1 103 ? 13.790 2.085 0.815 1.00 71.88 103 PRO A N 1
ATOM 808 C CA . PRO A 1 103 ? 13.621 0.638 0.776 1.00 71.88 103 PRO A CA 1
ATOM 809 C C . PRO A 1 103 ? 12.142 0.236 0.736 1.00 71.88 103 PRO A C 1
ATOM 811 O O . PRO A 1 103 ? 11.867 -0.929 0.462 1.00 71.88 103 PRO A O 1
ATOM 814 N N . TYR A 1 104 ? 11.231 1.176 1.004 1.00 74.25 104 TYR A N 1
ATOM 815 C CA . TYR A 1 104 ? 9.783 1.009 1.078 1.00 74.25 104 TYR A CA 1
ATOM 816 C C . TYR A 1 104 ? 9.062 1.039 -0.272 1.00 74.25 104 TYR A C 1
ATOM 818 O O . TYR A 1 104 ? 7.863 0.767 -0.335 1.00 74.25 104 TYR A O 1
ATOM 826 N N . TYR A 1 105 ? 9.803 1.336 -1.339 1.00 85.19 105 TYR A N 1
ATOM 827 C CA . TYR A 1 105 ? 9.312 1.514 -2.696 1.00 85.19 105 TYR A CA 1
ATOM 828 C C . TYR A 1 105 ? 10.000 0.503 -3.605 1.00 85.19 105 TYR A C 1
ATOM 830 O O . TYR A 1 105 ? 11.229 0.456 -3.682 1.00 85.19 105 TYR A O 1
ATOM 838 N N . TRP A 1 106 ? 9.223 -0.327 -4.302 1.00 87.31 106 TRP A N 1
ATOM 839 C CA . TRP A 1 106 ? 9.803 -1.333 -5.190 1.00 87.31 106 TRP A CA 1
ATOM 840 C C . TRP A 1 106 ? 10.490 -0.624 -6.347 1.00 87.31 106 TRP A C 1
ATOM 842 O O . TRP A 1 106 ? 9.836 0.076 -7.118 1.00 87.31 106 TRP A O 1
ATOM 852 N N . ASN A 1 107 ? 11.811 -0.761 -6.453 1.00 89.38 107 ASN A N 1
ATOM 853 C CA . ASN A 1 107 ? 12.606 -0.047 -7.454 1.00 89.38 107 ASN A CA 1
ATOM 854 C C . ASN A 1 107 ? 12.291 1.465 -7.500 1.00 89.38 107 ASN A C 1
ATOM 856 O O . ASN A 1 107 ? 12.302 2.082 -8.567 1.00 89.38 107 ASN A O 1
ATOM 860 N N . GLY A 1 108 ? 11.971 2.052 -6.342 1.00 89.44 108 GLY A N 1
ATOM 861 C CA . GLY A 1 108 ? 11.677 3.473 -6.200 1.00 89.44 108 GLY A CA 1
ATOM 862 C C . GLY A 1 108 ? 10.279 3.926 -6.619 1.00 89.44 108 GLY A C 1
ATOM 863 O O . GLY A 1 108 ? 10.068 5.129 -6.729 1.00 89.44 108 GLY A O 1
ATOM 864 N N . ASN A 1 109 ? 9.326 3.019 -6.863 1.00 92.69 109 ASN A N 1
ATOM 865 C CA . ASN A 1 109 ? 7.942 3.384 -7.176 1.00 92.69 109 ASN A CA 1
ATOM 866 C C . ASN A 1 109 ? 6.913 2.639 -6.317 1.00 92.69 109 ASN A C 1
ATOM 868 O O . ASN A 1 109 ? 7.178 1.545 -5.812 1.00 92.69 109 ASN A O 1
ATOM 872 N N . MET A 1 110 ? 5.738 3.247 -6.163 1.00 91.56 110 MET A N 1
ATOM 873 C CA . MET A 1 110 ? 4.566 2.643 -5.537 1.00 91.56 110 MET A CA 1
ATOM 874 C C . MET A 1 110 ? 3.297 3.412 -5.922 1.00 91.56 110 MET A C 1
ATOM 876 O O . MET A 1 110 ? 3.264 4.632 -5.844 1.00 91.56 110 MET A O 1
ATOM 880 N N . VAL A 1 111 ? 2.217 2.711 -6.254 1.00 91.06 111 VAL A N 1
ATOM 881 C CA . VAL A 1 111 ? 0.876 3.299 -6.359 1.00 91.06 111 VAL A CA 1
ATOM 882 C C . VAL A 1 111 ? 0.161 3.189 -5.015 1.00 91.06 111 VAL A C 1
ATOM 884 O O . VAL A 1 111 ? -0.022 2.090 -4.486 1.00 91.06 111 VAL A O 1
ATOM 887 N N . GLN A 1 112 ? -0.290 4.311 -4.463 1.00 85.56 112 GLN A N 1
ATOM 888 C CA . GLN A 1 112 ? -1.222 4.328 -3.343 1.00 85.56 112 GLN A CA 1
ATOM 889 C C . GLN 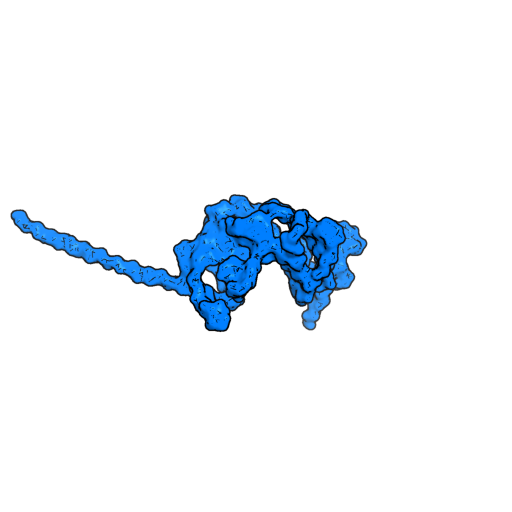A 1 112 ? -2.633 4.034 -3.867 1.00 85.56 112 GLN A C 1
ATOM 891 O O . GLN A 1 112 ? -3.334 4.909 -4.375 1.00 85.56 112 GLN A O 1
ATOM 896 N N . THR A 1 113 ? -3.029 2.764 -3.781 1.00 87.00 113 THR A N 1
ATOM 897 C CA . THR A 1 113 ? -4.235 2.246 -4.438 1.00 87.00 113 THR A CA 1
ATOM 898 C C . THR A 1 113 ? -5.524 2.830 -3.866 1.00 87.00 113 THR A C 1
ATOM 900 O O . THR A 1 113 ? -5.797 2.720 -2.669 1.00 87.00 113 THR A O 1
ATOM 903 N N . THR A 1 114 ? -6.376 3.350 -4.746 1.00 84.44 114 THR A N 1
ATOM 904 C CA . THR A 1 114 ? -7.759 3.744 -4.445 1.00 84.44 114 THR A CA 1
ATOM 905 C C . THR A 1 114 ? -8.771 2.704 -4.930 1.00 84.44 114 THR A C 1
ATOM 907 O O . THR A 1 114 ? -9.825 2.538 -4.308 1.00 84.44 114 THR A O 1
ATOM 910 N N . ALA A 1 115 ? -8.457 1.970 -6.003 1.00 89.12 115 ALA A N 1
ATOM 911 C CA . ALA A 1 115 ? -9.288 0.890 -6.527 1.00 89.12 115 ALA A CA 1
ATOM 912 C C . ALA A 1 115 ? -8.471 -0.167 -7.285 1.00 89.12 115 ALA A C 1
ATOM 914 O O . ALA A 1 115 ? -7.460 0.145 -7.911 1.00 89.12 115 ALA A O 1
ATOM 915 N N . ILE A 1 116 ? -8.954 -1.411 -7.275 1.00 93.50 116 ILE A N 1
ATOM 916 C CA . ILE A 1 116 ? -8.431 -2.506 -8.102 1.00 93.50 116 ILE A CA 1
ATOM 917 C C . ILE A 1 116 ? -9.598 -3.097 -8.887 1.00 93.50 116 ILE A C 1
ATOM 919 O O . ILE A 1 116 ? -10.559 -3.574 -8.296 1.00 93.50 116 ILE A O 1
ATOM 923 N N . THR A 1 117 ? -9.531 -3.062 -10.213 1.00 95.94 117 THR A N 1
ATOM 924 C CA . THR A 1 117 ? -10.476 -3.769 -11.085 1.00 95.94 117 THR A CA 1
ATOM 925 C C . THR A 1 117 ? -9.905 -5.144 -11.399 1.00 95.94 117 THR A C 1
ATOM 927 O O . THR A 1 117 ? -8.799 -5.238 -11.929 1.00 95.94 117 THR A O 1
ATOM 930 N N . LEU A 1 118 ? -10.639 -6.193 -11.046 1.00 95.62 118 LEU A N 1
ATOM 931 C CA . LEU A 1 118 ? -10.266 -7.585 -11.280 1.00 95.62 118 LEU A CA 1
ATOM 932 C C . LEU A 1 118 ? -10.564 -8.001 -12.726 1.00 95.62 118 LEU A C 1
ATOM 934 O O . LEU A 1 118 ? -11.349 -7.345 -13.414 1.00 95.62 118 LEU A O 1
ATOM 938 N N . ALA A 1 119 ? -9.992 -9.123 -13.172 1.00 92.56 119 ALA A N 1
ATOM 939 C CA . ALA A 1 119 ? -10.180 -9.644 -14.530 1.00 92.56 119 ALA A CA 1
ATOM 940 C C . ALA A 1 119 ? -11.661 -9.860 -14.904 1.00 92.56 119 ALA A C 1
ATOM 942 O O . ALA A 1 119 ? -12.060 -9.666 -16.049 1.00 92.56 119 ALA A O 1
ATOM 943 N N . ASN A 1 120 ? -12.500 -10.213 -13.925 1.00 91.19 120 ASN A N 1
ATOM 944 C CA . ASN A 1 120 ? -13.945 -10.390 -14.106 1.00 91.19 120 ASN A CA 1
ATOM 945 C C . ASN A 1 120 ? -14.744 -9.065 -14.138 1.00 91.19 120 ASN A C 1
ATOM 947 O O . ASN A 1 120 ? -15.973 -9.092 -14.153 1.00 91.19 120 ASN A O 1
ATOM 951 N N . GLY A 1 121 ? -14.069 -7.912 -14.094 1.00 91.81 121 GLY A N 1
ATOM 952 C CA . GLY A 1 121 ? -14.670 -6.578 -14.109 1.00 91.81 121 GLY A CA 1
ATOM 953 C C . GLY A 1 121 ? -15.175 -6.074 -12.754 1.00 91.81 121 GLY A C 1
ATOM 954 O O . GLY A 1 121 ? -15.570 -4.912 -12.651 1.00 91.81 121 GLY A O 1
ATOM 955 N N . SER A 1 122 ? -15.152 -6.899 -11.703 1.00 92.19 122 SER A N 1
ATOM 956 C CA . SER A 1 122 ? -15.483 -6.445 -10.349 1.00 92.19 122 SER A CA 1
ATOM 957 C C . SER A 1 122 ? -14.428 -5.466 -9.830 1.00 92.19 122 SER A C 1
ATOM 959 O O . SER A 1 122 ? -13.255 -5.535 -10.197 1.00 92.19 122 SER A O 1
ATOM 961 N N . VAL A 1 123 ? -14.849 -4.523 -8.985 1.00 91.06 123 VAL A N 1
ATOM 962 C CA . VAL A 1 123 ? -13.964 -3.476 -8.471 1.00 91.06 123 VAL A CA 1
ATOM 963 C C . VAL A 1 123 ? -13.834 -3.609 -6.963 1.00 91.06 123 VAL A C 1
ATOM 965 O O . VAL A 1 123 ? -14.781 -3.372 -6.214 1.00 91.06 123 VAL A O 1
ATOM 968 N N . LEU A 1 124 ? -12.625 -3.927 -6.520 1.00 87.06 124 LEU A N 1
ATOM 969 C CA . LEU A 1 124 ? -12.219 -3.852 -5.131 1.00 87.06 124 LEU A CA 1
ATOM 970 C C . LEU A 1 124 ? -11.972 -2.382 -4.782 1.00 87.06 124 LEU A C 1
ATOM 972 O O . LEU A 1 124 ? -11.007 -1.767 -5.241 1.00 87.06 124 LEU A O 1
ATOM 976 N N . ARG A 1 125 ? -12.853 -1.803 -3.968 1.00 82.31 125 ARG A N 1
ATOM 977 C CA . ARG A 1 125 ? -12.671 -0.470 -3.380 1.00 82.31 125 ARG A CA 1
ATOM 978 C C . ARG A 1 125 ? -12.618 -0.595 -1.874 1.00 82.31 125 ARG A C 1
ATOM 980 O O . ARG A 1 125 ? -13.290 -1.444 -1.287 1.00 82.31 125 ARG A O 1
ATOM 987 N N . THR A 1 126 ? -11.845 0.268 -1.231 1.00 60.16 126 THR A N 1
ATOM 988 C CA . THR A 1 126 ? -12.000 0.449 0.210 1.00 60.16 126 THR A CA 1
ATOM 989 C C . THR A 1 126 ? -13.437 0.911 0.456 1.00 60.16 126 THR A C 1
ATOM 991 O O . THR A 1 126 ? -13.886 1.900 -0.121 1.00 60.16 126 THR A O 1
ATOM 994 N N . ALA A 1 127 ? -14.204 0.135 1.230 1.00 52.59 127 ALA A N 1
ATOM 995 C CA . ALA A 1 127 ? -15.572 0.504 1.580 1.00 52.59 127 ALA A CA 1
ATOM 996 C C . ALA A 1 127 ? -15.587 1.926 2.159 1.00 52.59 127 ALA A C 1
ATOM 998 O O . ALA A 1 127 ? -14.660 2.285 2.897 1.00 52.59 127 ALA A O 1
ATOM 999 N N . GLN A 1 128 ? -16.621 2.703 1.807 1.00 47.69 128 GLN A N 1
ATOM 1000 C CA . GLN A 1 128 ? -16.847 4.059 2.309 1.00 47.69 128 GLN A CA 1
ATOM 1001 C C . GLN A 1 128 ? -16.537 4.116 3.808 1.00 47.69 128 GLN A C 1
ATOM 1003 O O . GLN A 1 128 ? -17.023 3.308 4.600 1.00 47.69 128 GLN A O 1
ATOM 1008 N N . ARG A 1 129 ? -15.628 5.029 4.148 1.00 53.91 129 ARG A N 1
ATOM 1009 C CA . ARG A 1 129 ? -15.128 5.273 5.499 1.00 53.91 129 ARG A CA 1
ATOM 1010 C C . ARG A 1 129 ? -16.319 5.554 6.419 1.00 53.91 129 ARG A C 1
ATOM 1012 O O . ARG A 1 129 ? -17.203 6.314 6.032 1.00 53.91 129 ARG A O 1
ATOM 1019 N N . GLU A 1 130 ? -16.349 4.964 7.616 1.00 55.59 130 GLU A N 1
ATOM 1020 C CA . GLU A 1 130 ? -17.272 5.464 8.639 1.00 55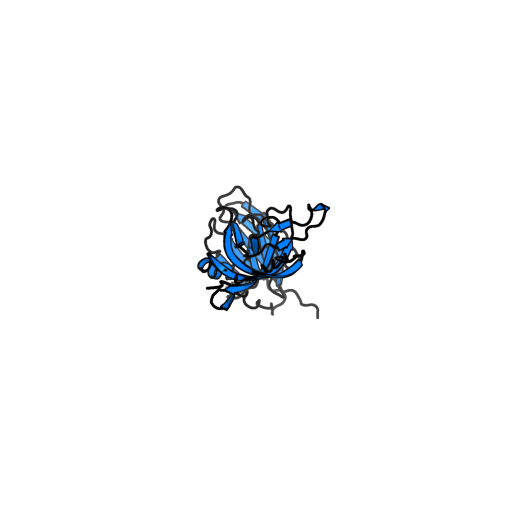.59 130 GLU A CA 1
ATOM 1021 C C . GLU A 1 130 ? -16.914 6.936 8.876 1.00 55.59 130 GLU A C 1
ATOM 1023 O O . GLU A 1 130 ? -15.746 7.261 9.086 1.00 55.59 130 GLU A O 1
ATOM 1028 N N . THR A 1 131 ? -17.888 7.837 8.775 1.00 59.59 131 THR A N 1
ATOM 1029 C CA . THR A 1 131 ? -17.703 9.234 9.174 1.00 59.59 131 THR A CA 1
ATOM 1030 C C . THR A 1 131 ? -17.904 9.301 10.675 1.00 59.59 131 THR A C 1
ATOM 1032 O O . THR A 1 131 ? -18.940 8.851 11.172 1.00 59.59 131 THR A O 1
ATOM 1035 N N . CYS A 1 132 ? -16.949 9.862 11.418 1.00 62.53 132 CYS A N 1
ATOM 1036 C CA . CYS A 1 132 ? -17.196 10.034 12.840 1.00 62.53 132 CYS A CA 1
ATOM 1037 C C . CYS A 1 132 ? -18.341 11.028 13.077 1.00 62.53 132 CYS A C 1
ATOM 1039 O O . CYS A 1 132 ? -18.260 12.191 12.688 1.00 62.53 132 CYS A O 1
ATOM 1041 N N . THR A 1 133 ? -19.389 10.578 13.766 1.00 62.47 133 THR A N 1
ATOM 1042 C CA . THR A 1 133 ? -20.566 11.392 14.103 1.00 62.47 133 THR A CA 1
ATOM 1043 C C . THR A 1 133 ? -20.561 11.911 15.542 1.00 62.47 133 THR A C 1
ATOM 1045 O O . THR A 1 133 ? -21.359 12.789 15.868 1.00 62.47 133 THR A O 1
ATOM 1048 N N . LYS A 1 134 ? -19.661 11.415 16.403 1.00 65.38 134 LYS A N 1
ATOM 1049 C CA . LYS A 1 134 ? -19.586 11.777 17.825 1.00 65.38 134 LYS A CA 1
ATOM 1050 C C . LYS A 1 134 ? -18.233 12.409 18.175 1.00 65.38 134 LYS A C 1
ATOM 1052 O O . LYS A 1 134 ? -17.258 11.677 18.353 1.00 65.38 134 LYS A O 1
ATOM 1057 N N . PRO A 1 135 ? -18.142 13.750 18.260 1.00 60.38 135 PRO A N 1
ATOM 1058 C CA . PRO A 1 135 ? -16.933 14.402 18.756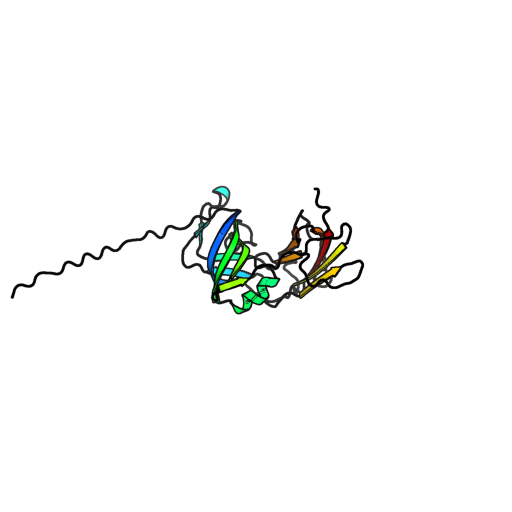 1.00 60.38 135 PRO A CA 1
ATOM 1059 C C . PRO A 1 135 ? -16.620 13.919 20.184 1.00 60.38 135 PRO A C 1
ATOM 1061 O O . PRO A 1 135 ? -17.535 13.630 20.949 1.00 60.38 135 PRO A O 1
ATOM 1064 N N . ASP A 1 136 ? -15.330 13.813 20.512 1.00 65.06 136 ASP A N 1
ATOM 1065 C CA . ASP A 1 136 ? -14.782 13.452 21.837 1.00 65.06 136 ASP A CA 1
ATOM 1066 C C . ASP A 1 136 ? -14.791 11.965 22.248 1.00 65.06 136 ASP A C 1
ATOM 1068 O O . ASP A 1 136 ? -14.373 11.635 23.359 1.00 65.06 136 ASP A O 1
ATOM 1072 N N . GLU A 1 137 ? -15.168 11.041 21.361 1.00 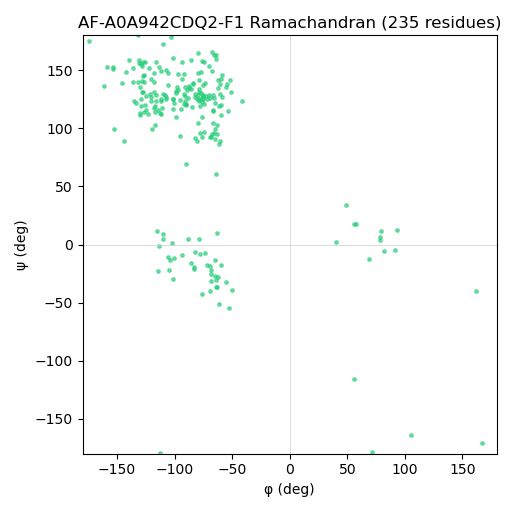71.50 137 GLU A N 1
ATOM 1073 C CA . GLU A 1 137 ? -14.986 9.606 21.618 1.00 71.50 137 GLU A CA 1
ATOM 1074 C C . GLU A 1 137 ? -13.603 9.095 21.172 1.00 71.50 137 GLU A C 1
ATOM 1076 O O . GLU A 1 137 ? -13.127 9.390 20.072 1.00 71.50 137 GLU A O 1
ATOM 1081 N N . ASP A 1 138 ? -12.979 8.296 22.045 1.00 77.88 138 ASP A N 1
ATOM 1082 C CA . ASP A 1 138 ? -11.749 7.552 21.770 1.00 77.88 138 ASP A CA 1
ATOM 1083 C C . ASP A 1 138 ? -12.075 6.189 21.145 1.00 77.88 138 ASP A C 1
ATOM 1085 O O . ASP A 1 138 ? -12.904 5.420 21.652 1.00 77.88 138 ASP A O 1
ATOM 1089 N N . TYR A 1 139 ? -11.316 5.831 20.116 1.00 76.75 139 TYR A N 1
ATOM 1090 C CA . TYR A 1 139 ? -11.382 4.529 19.465 1.00 76.75 139 TYR A CA 1
ATOM 1091 C C . TYR A 1 139 ? -10.028 3.847 19.563 1.00 76.75 139 TYR A C 1
ATOM 1093 O O . TYR A 1 139 ? -8.990 4.495 19.448 1.00 76.75 139 TYR A O 1
ATOM 1101 N N . THR A 1 140 ? -10.028 2.532 19.758 1.00 81.81 140 THR A N 1
ATOM 1102 C CA . THR A 1 140 ? -8.811 1.722 19.704 1.00 81.81 140 THR A CA 1
ATOM 1103 C C . THR A 1 140 ? -8.917 0.742 18.554 1.00 81.81 140 THR A C 1
ATOM 1105 O O . THR A 1 140 ? -9.841 -0.063 18.492 1.00 81.81 140 THR A O 1
ATOM 1108 N N . VAL A 1 141 ? -7.939 0.794 17.662 1.00 75.19 141 VAL A N 1
ATOM 1109 C CA . VAL A 1 141 ? -7.761 -0.151 16.569 1.00 75.19 141 VAL A CA 1
ATOM 1110 C C . VAL A 1 141 ? -6.567 -1.030 16.897 1.00 75.19 141 VAL A C 1
ATOM 1112 O O . VAL A 1 141 ? -5.471 -0.535 17.152 1.00 75.19 141 VAL A O 1
ATOM 1115 N N . ARG A 1 142 ? -6.775 -2.342 16.891 1.00 79.75 142 ARG A N 1
ATOM 1116 C CA . ARG A 1 142 ? -5.722 -3.345 16.998 1.00 79.75 142 ARG A CA 1
ATOM 1117 C C . ARG A 1 142 ? -5.534 -4.009 15.649 1.00 79.75 142 ARG A C 1
ATOM 1119 O O . ARG A 1 142 ? -6.486 -4.526 15.065 1.00 79.75 142 ARG A O 1
ATOM 1126 N N . VAL A 1 143 ? -4.296 -4.010 15.180 1.00 72.38 143 VAL A N 1
ATOM 1127 C CA . VAL A 1 143 ? -3.893 -4.697 13.957 1.00 72.38 143 VAL A CA 1
ATOM 1128 C C . VAL A 1 143 ? -2.787 -5.672 14.297 1.00 72.38 143 VAL A C 1
ATOM 1130 O O . VAL A 1 143 ? -1.689 -5.260 14.663 1.00 72.38 143 VAL A O 1
ATOM 1133 N N . THR A 1 144 ? -3.074 -6.965 14.184 1.00 72.31 144 THR A N 1
ATOM 1134 C CA . THR A 1 144 ? -2.065 -8.011 14.346 1.00 72.31 144 THR A CA 1
ATOM 1135 C C . THR A 1 144 ? -1.523 -8.391 12.982 1.00 72.31 144 THR A C 1
ATOM 1137 O O . THR A 1 144 ? -2.251 -8.907 12.129 1.00 72.31 144 THR A O 1
ATOM 1140 N N . ILE A 1 145 ? -0.229 -8.148 12.803 1.00 68.12 145 ILE A N 1
ATOM 1141 C CA . ILE A 1 145 ? 0.511 -8.490 11.599 1.00 68.12 145 ILE A CA 1
ATOM 1142 C C . ILE A 1 145 ? 1.075 -9.903 11.771 1.00 68.12 145 ILE A C 1
ATOM 1144 O O . ILE A 1 145 ? 1.811 -10.159 12.729 1.00 68.12 145 ILE A O 1
ATOM 1148 N N . PRO A 1 146 ? 0.707 -10.846 10.891 1.00 60.16 146 PRO A N 1
ATOM 1149 C CA . PRO A 1 146 ? 1.256 -12.184 10.895 1.00 60.16 146 PRO A CA 1
ATOM 1150 C C . PRO A 1 146 ? 2.669 -12.188 10.309 1.00 60.16 146 PRO A C 1
ATOM 1152 O O . PRO A 1 146 ? 3.052 -11.334 9.515 1.00 60.16 146 PRO A O 1
ATOM 1155 N N . THR A 1 147 ? 3.424 -13.223 10.662 1.00 55.81 147 THR A N 1
ATOM 1156 C CA . THR A 1 147 ? 4.819 -13.423 10.248 1.00 55.81 147 THR A CA 1
ATOM 1157 C C . THR A 1 147 ? 4.983 -13.843 8.783 1.00 55.81 147 THR A C 1
ATOM 1159 O O . THR A 1 147 ? 6.109 -13.959 8.304 1.00 55.81 147 THR A O 1
ATOM 1162 N N . THR A 1 148 ? 3.877 -14.127 8.090 1.00 54.41 148 THR A N 1
ATOM 1163 C CA . THR A 1 148 ? 3.819 -14.707 6.743 1.00 54.41 148 THR A CA 1
ATOM 1164 C C . THR A 1 148 ? 2.857 -13.916 5.854 1.00 54.41 148 THR A C 1
ATOM 1166 O O . THR A 1 148 ? 2.176 -12.991 6.301 1.00 54.41 148 THR A O 1
ATOM 1169 N N . ALA A 1 149 ? 2.709 -14.336 4.594 1.00 51.81 149 ALA A N 1
ATOM 1170 C CA . ALA A 1 149 ? 1.680 -13.825 3.689 1.00 51.81 149 ALA A CA 1
ATOM 1171 C C . ALA A 1 149 ? 0.223 -14.116 4.144 1.00 51.81 149 ALA A C 1
ATOM 1173 O O . ALA A 1 149 ? -0.705 -13.857 3.383 1.00 51.81 149 ALA A O 1
ATOM 1174 N N . ALA A 1 150 ? 0.003 -14.596 5.373 1.00 54.84 150 ALA A N 1
ATOM 1175 C CA . ALA A 1 150 ? -1.317 -14.762 5.970 1.00 54.84 150 ALA A CA 1
ATOM 1176 C C . ALA A 1 150 ? -2.062 -13.426 6.168 1.00 54.84 150 ALA A C 1
ATOM 1178 O O . ALA A 1 150 ? -1.459 -12.345 6.220 1.00 54.84 150 ALA A O 1
ATOM 1179 N N . SER A 1 151 ? -3.385 -13.523 6.295 1.00 55.19 151 SER A N 1
ATOM 1180 C CA . SER A 1 151 ? -4.305 -12.413 6.556 1.00 55.19 151 SER A CA 1
ATOM 1181 C C . SER A 1 151 ? -4.032 -11.741 7.899 1.00 55.19 151 SER A C 1
ATOM 1183 O O . SER A 1 151 ? -3.718 -12.402 8.892 1.00 55.19 151 SER A O 1
ATOM 1185 N N . TRP A 1 152 ? -4.149 -10.415 7.943 1.00 66.56 152 TRP A N 1
ATOM 1186 C CA . TRP A 1 152 ? -4.012 -9.667 9.193 1.00 66.56 152 TRP A CA 1
ATOM 1187 C C . TRP A 1 152 ? -5.297 -9.746 10.004 1.00 66.56 152 TRP A C 1
ATOM 1189 O O . TRP A 1 152 ? -6.392 -9.740 9.444 1.00 66.56 152 TRP A O 1
ATOM 1199 N N . HIS A 1 153 ? -5.176 -9.734 11.330 1.00 69.19 153 HIS A N 1
ATOM 1200 C CA . HIS A 1 153 ? -6.342 -9.582 12.193 1.00 69.19 153 HIS A CA 1
ATOM 1201 C C . HIS A 1 153 ? -6.579 -8.100 12.495 1.00 69.19 153 HIS A C 1
ATOM 1203 O O . HIS A 1 153 ? -5.658 -7.404 12.924 1.00 69.19 153 HIS A O 1
ATOM 1209 N N . TYR A 1 154 ? -7.806 -7.628 12.269 1.00 71.62 154 TYR A N 1
ATOM 1210 C CA . TYR A 1 154 ? -8.231 -6.254 12.531 1.00 71.62 154 TYR A CA 1
ATOM 1211 C C . TYR A 1 154 ? -9.378 -6.251 13.535 1.00 71.62 154 TYR A C 1
ATOM 1213 O O . TYR A 1 154 ? -10.408 -6.888 13.310 1.00 71.62 154 TYR A O 1
ATOM 1221 N N . GLU A 1 155 ? -9.222 -5.485 14.607 1.00 75.44 155 GLU A N 1
ATOM 1222 C CA . GLU A 1 155 ? -10.271 -5.249 15.590 1.00 75.44 155 GLU A CA 1
ATOM 1223 C C . GLU A 1 155 ? -10.338 -3.752 15.902 1.00 75.44 155 GLU A C 1
ATOM 1225 O O . GLU A 1 155 ? -9.357 -3.165 16.349 1.00 75.44 155 GLU A O 1
ATOM 1230 N N . ALA A 1 156 ? -11.497 -3.131 15.689 1.00 73.69 156 ALA A N 1
ATOM 1231 C CA . ALA A 1 156 ? -11.768 -1.767 16.128 1.00 73.69 156 ALA A CA 1
ATOM 1232 C C . ALA A 1 156 ? -12.792 -1.796 17.263 1.00 73.69 156 ALA A C 1
ATOM 1234 O O . ALA A 1 156 ? -13.843 -2.429 17.147 1.00 73.69 156 ALA A O 1
ATOM 1235 N N . VAL A 1 157 ? -12.479 -1.116 18.362 1.00 79.50 157 VAL A N 1
ATOM 1236 C CA . VAL A 1 157 ? -13.317 -1.058 19.559 1.00 79.50 157 VAL A CA 1
ATOM 1237 C C . VAL A 1 157 ? -13.535 0.395 19.951 1.00 79.50 157 VAL A C 1
ATOM 1239 O O . VAL A 1 157 ? -12.586 1.175 20.066 1.00 79.50 157 VAL A O 1
ATOM 1242 N N . GLN A 1 158 ? -14.791 0.750 20.197 1.00 75.81 158 GLN A N 1
ATOM 1243 C CA . GLN A 1 158 ? -15.142 2.014 20.830 1.00 75.81 158 GLN A CA 1
ATOM 1244 C C . GLN A 1 158 ? -14.816 1.927 22.329 1.00 75.81 158 GLN A C 1
ATOM 1246 O O . GLN A 1 158 ? -15.340 1.064 23.035 1.00 75.81 158 GLN A O 1
ATOM 1251 N N . LYS A 1 159 ? -13.943 2.803 22.839 1.00 74.69 159 LYS A N 1
ATOM 1252 C CA . LYS A 1 159 ? -13.365 2.651 24.188 1.00 74.69 159 LYS A CA 1
ATOM 1253 C C . LYS A 1 159 ? -14.409 2.747 25.306 1.00 74.69 159 LYS A C 1
ATOM 1255 O O . LYS A 1 159 ? -14.314 2.010 26.285 1.00 74.69 159 LYS A O 1
ATOM 1260 N N . SER A 1 160 ? -15.405 3.619 25.146 1.00 75.31 160 SER A N 1
ATOM 1261 C CA . SER A 1 160 ? -16.459 3.878 26.138 1.00 75.31 160 SER A CA 1
ATOM 1262 C C . SER A 1 160 ? -17.428 2.708 26.312 1.00 75.31 160 SER A C 1
ATOM 1264 O O . SER A 1 160 ? -17.826 2.404 27.432 1.00 75.31 160 SER A O 1
ATOM 1266 N N . THR A 1 161 ? -17.801 2.042 25.220 1.00 75.19 161 THR A N 1
ATOM 1267 C CA . THR A 1 161 ? -18.833 0.992 25.221 1.00 75.19 161 THR A CA 1
ATOM 1268 C C . THR A 1 161 ? -18.258 -0.415 25.091 1.00 75.19 161 THR A C 1
ATOM 1270 O O . THR A 1 161 ? -18.992 -1.385 25.238 1.00 75.19 161 THR A O 1
ATOM 1273 N N . GLN A 1 162 ? -16.965 -0.537 24.768 1.00 76.75 162 GLN A N 1
ATOM 1274 C CA . GLN A 1 162 ? -16.323 -1.787 24.345 1.00 76.75 162 GLN A CA 1
ATOM 1275 C C . GLN A 1 162 ? -17.009 -2.449 23.135 1.00 76.75 162 GLN A C 1
ATOM 1277 O O . GLN A 1 162 ? -16.785 -3.626 22.848 1.00 76.75 162 GLN A O 1
ATOM 1282 N N . THR A 1 163 ? -17.825 -1.698 22.390 1.00 75.00 163 THR A N 1
ATOM 1283 C CA . THR A 1 163 ? -18.520 -2.216 21.212 1.00 75.00 163 THR A CA 1
ATOM 1284 C C . THR A 1 163 ? -17.518 -2.415 20.084 1.00 75.00 163 THR A C 1
ATOM 1286 O O . THR A 1 163 ? -16.769 -1.496 19.737 1.00 75.00 163 THR A O 1
ATOM 1289 N N . LYS A 1 164 ? -17.514 -3.619 19.502 1.00 69.56 164 LYS A N 1
ATOM 1290 C CA . LYS A 1 164 ? -16.765 -3.907 18.277 1.00 69.56 164 LYS A CA 1
ATOM 1291 C C . LYS A 1 164 ? -17.407 -3.167 17.115 1.00 69.56 164 LYS A C 1
ATOM 1293 O O . LYS A 1 164 ? -18.599 -3.326 16.860 1.00 69.56 164 LYS A O 1
ATOM 1298 N N . LEU A 1 165 ? -16.611 -2.384 16.406 1.00 63.12 165 LEU A N 1
ATOM 1299 C CA . LEU A 1 165 ? -17.057 -1.705 15.202 1.00 63.12 165 LEU A CA 1
ATOM 1300 C C . LEU A 1 165 ? -16.905 -2.637 14.007 1.00 63.12 165 LEU A C 1
ATOM 1302 O O . LEU A 1 165 ? -15.880 -3.298 13.829 1.00 63.12 165 LEU A O 1
ATOM 1306 N N . ILE A 1 166 ? -17.957 -2.685 13.195 1.00 49.41 166 ILE A N 1
ATOM 1307 C CA . ILE A 1 166 ? -18.001 -3.484 11.969 1.00 49.41 166 ILE A CA 1
ATOM 1308 C C . ILE A 1 166 ? -17.392 -2.678 10.794 1.00 49.41 166 ILE A C 1
ATOM 1310 O O . ILE A 1 166 ? -16.985 -3.260 9.784 1.00 49.41 166 ILE A O 1
ATOM 1314 N N . GLY A 1 167 ? -17.238 -1.352 10.937 1.00 52.91 167 GLY A N 1
ATOM 1315 C CA . GLY A 1 167 ? -16.680 -0.451 9.925 1.00 52.91 167 GLY A CA 1
ATOM 1316 C C . GLY A 1 167 ? -15.234 0.025 10.141 1.00 52.91 167 GLY A C 1
ATOM 1317 O O . GLY A 1 167 ? -14.527 -0.363 11.070 1.00 52.91 167 GLY A O 1
ATOM 1318 N N . ASN A 1 168 ? -14.760 0.815 9.170 1.00 62.25 168 ASN A N 1
ATOM 1319 C CA . ASN A 1 168 ? -13.367 1.246 9.014 1.00 62.25 168 ASN A CA 1
ATOM 1320 C C . ASN A 1 168 ? -13.129 2.618 9.644 1.00 62.25 168 ASN A C 1
ATOM 1322 O O . ASN A 1 168 ? -13.276 3.622 8.953 1.00 62.25 168 ASN A O 1
ATOM 1326 N N . VAL A 1 169 ? -12.689 2.668 10.898 1.00 65.69 169 VAL A N 1
ATOM 1327 C CA . VAL A 1 169 ? -12.218 3.927 11.512 1.00 65.69 169 VAL A CA 1
ATOM 1328 C C . VAL A 1 169 ? -10.752 4.237 11.160 1.00 65.69 169 VAL A C 1
ATOM 1330 O O . VAL A 1 169 ? -10.325 5.389 11.180 1.00 65.69 169 VAL A O 1
ATOM 1333 N N . ALA A 1 170 ? -9.986 3.217 10.754 1.00 67.38 170 ALA A N 1
ATOM 1334 C CA . ALA A 1 170 ? -8.660 3.351 10.147 1.00 67.38 170 ALA A CA 1
ATOM 1335 C C . ALA A 1 170 ? -8.329 2.162 9.229 1.00 67.38 170 ALA A C 1
ATOM 1337 O O . ALA A 1 170 ? -8.808 1.049 9.449 1.00 67.38 170 ALA A O 1
ATOM 1338 N N . SER A 1 171 ? -7.477 2.394 8.232 1.00 68.75 171 SER A N 1
ATOM 1339 C CA . SER A 1 171 ? -6.909 1.395 7.327 1.00 68.75 171 SER A CA 1
ATOM 1340 C C . SER A 1 171 ? -5.405 1.312 7.544 1.00 68.75 171 SER A C 1
ATOM 1342 O O . SER A 1 171 ? -4.698 2.271 7.251 1.00 68.75 171 SER A O 1
ATOM 1344 N N . CYS A 1 172 ? -4.913 0.165 8.005 1.00 69.69 172 CYS A N 1
ATOM 1345 C CA . CYS A 1 172 ? -3.478 -0.076 8.106 1.00 69.69 172 CYS A CA 1
ATOM 1346 C C . CYS A 1 172 ? -2.953 -0.864 6.901 1.00 69.69 172 CYS A C 1
ATOM 1348 O O . CYS A 1 172 ? -3.649 -1.715 6.346 1.00 69.69 172 CYS A O 1
ATOM 1350 N N . SER A 1 173 ? -1.721 -0.578 6.511 1.00 64.50 173 SER A N 1
ATOM 1351 C CA . SER A 1 173 ? -0.932 -1.288 5.512 1.00 64.50 173 SER A CA 1
ATOM 1352 C C . SER A 1 173 ? 0.507 -1.386 6.006 1.00 64.50 173 SER A C 1
ATOM 1354 O O . SER A 1 173 ? 0.933 -0.604 6.852 1.00 64.50 173 SER A O 1
ATOM 1356 N N . THR A 1 174 ? 1.276 -2.336 5.485 1.00 65.44 174 THR A N 1
ATOM 1357 C CA . THR A 1 174 ? 2.736 -2.260 5.577 1.00 65.44 174 THR A CA 1
ATOM 1358 C C . THR A 1 174 ? 3.271 -1.596 4.326 1.00 65.44 174 THR A C 1
ATOM 1360 O O . THR A 1 174 ? 2.767 -1.849 3.231 1.00 65.44 174 THR A O 1
ATOM 1363 N N . ASN A 1 175 ? 4.305 -0.779 4.477 1.00 62.12 175 ASN A N 1
ATOM 1364 C CA . ASN A 1 175 ? 5.111 -0.372 3.336 1.00 62.12 175 ASN A CA 1
ATOM 1365 C C . ASN A 1 175 ? 5.887 -1.559 2.760 1.00 62.12 175 ASN A C 1
ATOM 1367 O O . ASN A 1 175 ? 6.013 -2.615 3.391 1.00 62.12 175 ASN A O 1
ATOM 1371 N N . GLY A 1 176 ? 6.412 -1.363 1.552 1.00 48.03 176 GLY A N 1
ATOM 1372 C CA . GLY A 1 176 ? 7.193 -2.341 0.820 1.00 48.03 176 GLY A CA 1
ATOM 1373 C C . GLY A 1 176 ? 8.463 -2.751 1.563 1.00 48.03 176 GLY A C 1
ATOM 1374 O O . GLY A 1 176 ? 9.505 -2.128 1.471 1.00 48.03 176 GLY A O 1
ATOM 1375 N N . GLY A 1 177 ? 8.382 -3.769 2.396 1.00 50.09 177 GLY A N 1
ATOM 1376 C CA . GLY A 1 177 ? 9.300 -3.835 3.531 1.00 50.09 177 GLY A CA 1
ATOM 1377 C C . GLY A 1 177 ? 8.814 -4.781 4.594 1.00 50.09 177 GLY A C 1
ATOM 1378 O O . GLY A 1 177 ? 9.598 -5.546 5.132 1.00 50.09 177 GLY A O 1
ATOM 1379 N N . GLY A 1 178 ? 7.501 -4.755 4.843 1.00 57.97 178 GLY A N 1
ATOM 1380 C CA . GLY A 1 178 ? 6.873 -5.502 5.931 1.00 57.97 178 GLY A CA 1
ATOM 1381 C C . GLY A 1 178 ? 7.230 -4.970 7.323 1.00 57.97 178 GLY A C 1
ATOM 1382 O O . GLY A 1 178 ? 6.562 -5.325 8.284 1.00 57.97 178 GLY A O 1
ATOM 1383 N N . ASP A 1 179 ? 8.224 -4.089 7.426 1.00 61.78 179 ASP A N 1
ATOM 1384 C CA . ASP A 1 179 ? 8.825 -3.565 8.648 1.00 61.78 179 ASP A CA 1
ATOM 1385 C C . ASP A 1 179 ? 8.357 -2.149 8.998 1.00 61.78 179 ASP A C 1
ATOM 1387 O O . ASP A 1 179 ? 8.766 -1.603 10.010 1.00 61.78 179 ASP A O 1
ATOM 1391 N N . VAL A 1 180 ? 7.468 -1.540 8.214 1.00 67.56 180 VAL A N 1
ATOM 1392 C CA . VAL A 1 180 ? 6.799 -0.287 8.590 1.00 67.56 180 VAL A CA 1
ATOM 1393 C C . VAL A 1 180 ? 5.309 -0.440 8.410 1.00 67.56 180 VAL A C 1
ATOM 1395 O O . VAL A 1 180 ? 4.851 -0.757 7.315 1.00 67.56 180 VAL A O 1
ATOM 1398 N N . ILE A 1 181 ? 4.560 -0.177 9.476 1.00 73.00 181 ILE A N 1
ATOM 1399 C CA . ILE A 1 181 ? 3.103 -0.118 9.477 1.00 73.00 181 ILE A CA 1
ATOM 1400 C C . ILE A 1 181 ? 2.688 1.331 9.311 1.00 73.00 181 ILE A C 1
ATOM 1402 O O . ILE A 1 181 ? 3.037 2.168 10.139 1.00 73.00 181 ILE A O 1
ATOM 1406 N N . ASN A 1 182 ? 1.882 1.598 8.295 1.00 71.50 182 ASN A N 1
ATOM 1407 C CA . ASN A 1 182 ? 1.177 2.857 8.127 1.00 71.50 182 ASN A CA 1
ATOM 1408 C C . ASN A 1 182 ? -0.293 2.621 8.396 1.00 71.50 182 ASN A C 1
ATOM 1410 O O . ASN A 1 182 ? -0.894 1.728 7.810 1.00 71.50 182 ASN A O 1
ATOM 1414 N N . CYS A 1 183 ? -0.883 3.429 9.260 1.00 73.00 183 CYS A N 1
ATOM 1415 C CA . CYS A 1 183 ? -2.312 3.431 9.493 1.00 73.00 183 CYS A CA 1
ATOM 1416 C C . CYS A 1 183 ? -2.888 4.783 9.106 1.00 73.00 183 CYS A C 1
ATOM 1418 O O . CYS A 1 183 ? -2.527 5.806 9.679 1.00 73.00 183 CYS A O 1
ATOM 1420 N N . PHE A 1 184 ? -3.801 4.768 8.146 1.00 72.00 184 PHE A N 1
ATOM 1421 C CA . PHE A 1 184 ? -4.506 5.936 7.643 1.00 72.00 184 PHE A CA 1
ATOM 1422 C C . PHE A 1 184 ? -5.876 6.021 8.299 1.00 72.00 184 PHE A C 1
ATOM 1424 O O . PHE A 1 184 ? -6.624 5.040 8.315 1.00 72.00 184 PHE A O 1
ATOM 1431 N N . CYS A 1 185 ? -6.221 7.186 8.831 1.00 72.44 185 CYS A N 1
ATOM 1432 C CA . CYS A 1 185 ? -7.509 7.392 9.480 1.00 72.44 185 CYS A CA 1
ATOM 1433 C C . CYS A 1 185 ? -8.629 7.558 8.450 1.00 72.44 185 CYS A C 1
ATOM 1435 O O . CYS A 1 185 ? -8.429 8.079 7.349 1.00 72.44 185 CYS A O 1
ATOM 1437 N N . ALA A 1 186 ? -9.830 7.118 8.817 1.00 70.12 186 ALA A N 1
ATOM 1438 C CA . ALA A 1 186 ? -11.034 7.478 8.088 1.00 70.12 186 ALA A CA 1
ATOM 1439 C C . ALA A 1 186 ? -11.302 8.992 8.158 1.00 70.12 186 ALA A C 1
ATOM 1441 O O . ALA A 1 186 ? -10.750 9.712 8.991 1.00 70.12 186 ALA A O 1
ATOM 1442 N N . GLU A 1 187 ? -12.160 9.487 7.267 1.00 67.44 187 GLU A N 1
ATOM 1443 C CA . GLU A 1 187 ? -12.530 10.899 7.257 1.00 67.44 187 GLU A CA 1
ATOM 1444 C C . GLU A 1 187 ? -13.229 11.276 8.569 1.00 67.44 187 GLU A C 1
ATOM 1446 O O . GLU A 1 187 ? -14.081 10.547 9.076 1.00 67.44 187 GLU A O 1
ATOM 1451 N N . GLY A 1 188 ? -12.836 12.413 9.144 1.00 69.19 188 GLY A N 1
ATOM 1452 C CA . GLY A 1 188 ? -13.328 12.836 10.452 1.00 69.19 188 GLY A CA 1
ATOM 1453 C C . GLY A 1 188 ? -12.662 12.130 11.635 1.00 69.19 188 GLY A C 1
ATOM 1454 O O . GLY A 1 188 ? -13.025 12.431 12.766 1.00 69.19 188 GLY A O 1
ATOM 1455 N N . PHE A 1 189 ? -11.667 11.263 11.424 1.00 75.75 189 PHE A N 1
ATOM 1456 C CA . PHE A 1 189 ? -10.822 10.708 12.486 1.00 75.75 189 PHE A CA 1
ATOM 1457 C C . PHE A 1 189 ? -9.407 11.310 12.439 1.00 75.75 189 PHE A C 1
ATOM 1459 O O . PHE A 1 189 ? -8.907 11.721 11.391 1.00 75.75 189 PHE A O 1
ATOM 1466 N N . MET A 1 190 ? -8.755 11.403 13.594 1.00 78.75 190 MET A N 1
ATOM 1467 C CA . MET A 1 190 ? -7.334 11.725 13.729 1.00 78.75 190 MET A CA 1
ATOM 1468 C C . MET A 1 190 ? -6.651 10.683 14.614 1.00 78.75 190 MET A C 1
ATOM 1470 O O . MET A 1 190 ? -7.239 10.280 15.624 1.00 78.75 190 MET A O 1
ATOM 1474 N N . PRO A 1 191 ? -5.424 10.264 14.283 1.00 83.25 191 PRO A N 1
ATOM 1475 C CA . PRO A 1 191 ? -4.655 9.415 15.167 1.00 83.25 191 PRO A CA 1
ATOM 1476 C C . PRO A 1 191 ? -4.118 10.254 16.328 1.00 83.25 191 PRO A C 1
ATOM 1478 O O . PRO A 1 191 ? -3.658 11.376 16.138 1.00 83.25 191 PRO A O 1
ATOM 1481 N N . THR A 1 192 ? -4.190 9.723 17.545 1.00 85.00 192 THR A N 1
ATOM 1482 C CA . THR A 1 192 ? -3.653 10.387 18.746 1.00 85.00 192 THR A CA 1
ATOM 1483 C C . THR A 1 192 ? -2.499 9.628 19.371 1.00 85.00 192 THR A C 1
ATOM 1485 O O . THR A 1 192 ? -1.707 10.216 20.099 1.00 85.00 192 THR A O 1
ATOM 1488 N N . SER A 1 193 ? -2.406 8.324 19.121 1.00 85.62 193 SER A N 1
ATOM 1489 C CA . SER A 1 193 ? -1.249 7.520 19.500 1.00 85.62 193 SER A CA 1
ATOM 1490 C C . SER A 1 193 ? -1.182 6.247 18.670 1.00 85.62 193 SER A C 1
ATOM 1492 O O . SER A 1 193 ? -2.204 5.727 18.226 1.00 85.62 193 SER A O 1
ATOM 1494 N N . LEU A 1 194 ? 0.026 5.729 18.492 1.00 83.19 194 LEU A N 1
ATOM 1495 C CA . LEU A 1 194 ? 0.289 4.437 17.885 1.00 83.19 194 LEU A CA 1
ATOM 1496 C C . LEU A 1 194 ? 1.329 3.746 18.757 1.00 83.19 194 LEU A C 1
ATOM 1498 O O . LEU A 1 194 ? 2.398 4.298 18.987 1.00 83.19 194 LEU A O 1
ATOM 1502 N N . ALA A 1 195 ? 1.015 2.556 19.251 1.00 85.75 195 ALA A N 1
ATOM 1503 C CA . ALA A 1 195 ? 1.959 1.711 19.965 1.00 85.75 195 ALA A CA 1
ATOM 1504 C C . ALA A 1 195 ? 2.145 0.411 19.191 1.00 85.75 195 ALA A C 1
ATOM 1506 O O . ALA A 1 195 ? 1.168 -0.236 18.816 1.00 85.75 195 ALA A O 1
ATOM 1507 N N . LEU A 1 196 ? 3.389 0.008 18.976 1.00 80.88 196 LEU A N 1
ATOM 1508 C CA . LEU A 1 196 ? 3.724 -1.279 18.399 1.00 80.88 196 LEU A CA 1
ATOM 1509 C C . LEU A 1 196 ? 4.165 -2.230 19.503 1.00 80.88 196 LEU A C 1
ATOM 1511 O O . LEU A 1 196 ? 5.088 -1.922 20.247 1.00 80.88 196 LEU A O 1
ATOM 1515 N N . ARG A 1 197 ? 3.528 -3.397 19.600 1.00 82.50 197 ARG A N 1
ATOM 1516 C CA . ARG A 1 197 ? 3.934 -4.464 20.520 1.00 82.50 197 ARG A CA 1
ATOM 1517 C C . ARG A 1 197 ? 4.475 -5.659 19.755 1.00 82.50 197 ARG A C 1
ATOM 1519 O O . ARG A 1 197 ? 3.743 -6.227 18.951 1.00 82.50 197 ARG A O 1
ATOM 1526 N N . SER A 1 198 ? 5.704 -6.066 20.052 1.00 75.25 198 SER A N 1
ATOM 1527 C CA . SER A 1 198 ? 6.338 -7.292 19.549 1.00 75.25 198 SER A CA 1
ATOM 1528 C C . SER A 1 198 ? 6.914 -8.056 20.737 1.00 75.25 198 SER A C 1
ATOM 1530 O O . SER A 1 198 ? 7.816 -7.569 21.413 1.00 75.25 198 SER A O 1
ATOM 1532 N N . GLY A 1 199 ? 6.350 -9.219 21.073 1.00 74.69 199 GLY A N 1
ATOM 1533 C CA . GLY A 1 199 ? 6.755 -9.957 22.274 1.00 74.69 199 GLY A CA 1
ATOM 1534 C C . GLY A 1 199 ? 6.634 -9.115 23.555 1.00 74.69 199 GLY A C 1
ATOM 1535 O O . GLY A 1 199 ? 5.531 -8.740 23.952 1.00 74.69 199 GLY A O 1
ATOM 1536 N N . LYS A 1 200 ? 7.767 -8.834 24.215 1.00 73.12 200 LYS A N 1
ATOM 1537 C CA . LYS A 1 200 ? 7.844 -7.974 25.418 1.00 73.12 200 LYS A CA 1
ATOM 1538 C C . LYS A 1 20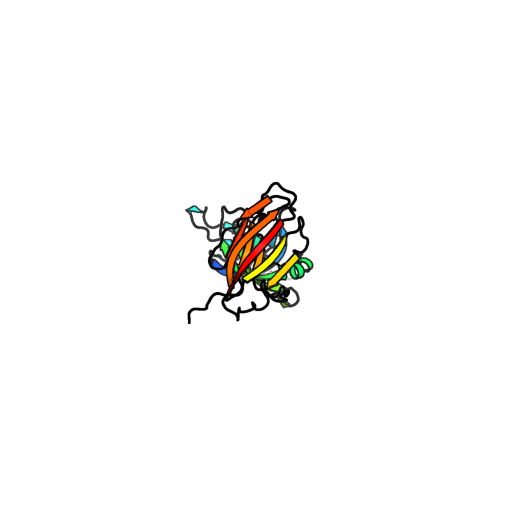0 ? 8.158 -6.507 25.103 1.00 73.12 200 LYS A C 1
ATOM 1540 O O . LYS A 1 200 ? 8.106 -5.675 26.005 1.00 73.12 200 LYS A O 1
ATOM 1545 N N . ARG A 1 201 ? 8.505 -6.196 23.855 1.00 75.38 201 ARG A N 1
ATOM 1546 C CA . ARG A 1 201 ? 8.891 -4.860 23.413 1.00 75.38 201 ARG A CA 1
ATOM 1547 C C . ARG A 1 201 ? 7.654 -4.032 23.074 1.00 75.38 201 ARG A C 1
ATOM 1549 O O . ARG A 1 201 ? 6.714 -4.534 22.450 1.00 75.38 201 ARG A O 1
ATOM 1556 N N . GLN A 1 202 ? 7.669 -2.766 23.485 1.00 81.81 202 GLN A N 1
ATOM 1557 C CA . GLN A 1 202 ? 6.682 -1.768 23.091 1.00 81.81 202 GLN A CA 1
ATOM 1558 C C . GLN A 1 202 ? 7.409 -0.527 22.574 1.00 81.81 202 GLN A C 1
ATOM 1560 O O . GLN A 1 202 ? 8.148 0.097 23.330 1.00 81.81 202 GLN A O 1
ATOM 1565 N N . ASP A 1 203 ? 7.172 -0.173 21.315 1.00 81.62 203 ASP A N 1
ATOM 1566 C CA . ASP A 1 203 ? 7.686 1.048 20.693 1.00 81.62 203 ASP A CA 1
ATOM 1567 C C . ASP A 1 203 ? 6.529 2.010 20.397 1.00 81.62 203 ASP A C 1
ATOM 1569 O O . ASP A 1 203 ? 5.401 1.586 20.125 1.00 81.62 203 ASP A O 1
ATOM 1573 N N . GLU A 1 204 ? 6.799 3.312 20.439 1.00 85.00 204 GLU A N 1
ATOM 1574 C CA . GLU A 1 204 ? 5.841 4.338 20.025 1.00 85.00 204 GLU A CA 1
ATOM 1575 C C . GLU A 1 204 ? 6.015 4.665 18.539 1.00 85.00 204 GLU A C 1
ATOM 1577 O O . GLU A 1 204 ? 7.127 4.802 18.028 1.00 85.00 204 GLU A O 1
ATOM 1582 N N . GLY A 1 205 ? 4.890 4.769 17.837 1.00 80.38 205 GLY A N 1
ATOM 1583 C CA . GLY A 1 205 ? 4.829 5.210 16.454 1.00 80.38 205 GLY A CA 1
ATOM 1584 C C . GLY A 1 205 ? 4.770 6.730 16.338 1.00 80.38 205 GLY A C 1
ATOM 1585 O O . GLY A 1 205 ? 4.357 7.443 17.250 1.00 80.38 205 GLY A O 1
ATOM 1586 N N . GLN A 1 206 ? 5.143 7.228 15.169 1.00 83.12 206 GLN A N 1
ATOM 1587 C CA . GLN A 1 206 ? 5.008 8.623 14.786 1.00 83.12 206 GLN A CA 1
ATOM 1588 C C . GLN A 1 206 ? 3.565 8.932 14.379 1.00 83.12 206 GLN A C 1
ATOM 1590 O O . GLN A 1 206 ? 2.897 8.124 13.727 1.00 83.12 206 GLN A O 1
ATOM 1595 N N . ILE A 1 207 ? 3.092 10.120 14.749 1.00 80.25 207 ILE A N 1
ATOM 1596 C CA . ILE A 1 207 ? 1.747 10.609 14.442 1.00 80.25 207 ILE A CA 1
ATOM 1597 C C . ILE A 1 207 ? 1.856 11.769 13.460 1.00 80.25 207 ILE A C 1
ATOM 1599 O O . ILE A 1 207 ? 2.531 12.762 13.718 1.00 80.25 207 ILE A O 1
ATOM 1603 N N . PHE A 1 208 ? 1.151 11.638 12.348 1.00 73.62 208 PHE A N 1
ATOM 1604 C CA . PHE A 1 208 ? 0.907 12.680 11.364 1.00 73.62 208 PHE A CA 1
ATOM 1605 C C . PHE A 1 208 ? -0.565 13.080 11.432 1.00 73.62 208 PHE A C 1
ATOM 1607 O O . PHE A 1 208 ? -1.368 12.463 12.130 1.00 73.62 208 PHE A O 1
ATOM 1614 N N . THR A 1 209 ? -0.938 14.134 10.710 1.00 65.94 209 THR A N 1
ATOM 1615 C CA . THR A 1 209 ? -2.292 14.688 10.767 1.00 65.94 209 THR A CA 1
ATOM 1616 C C . THR A 1 209 ? -3.351 13.607 10.521 1.00 65.94 209 THR A C 1
ATOM 1618 O O . THR A 1 209 ? -4.239 13.418 11.351 1.00 65.94 209 THR A O 1
ATOM 1621 N N . ASP A 1 210 ? -3.265 12.872 9.416 1.00 62.91 210 ASP A N 1
ATOM 1622 C CA . ASP A 1 210 ? -4.221 11.855 8.946 1.00 62.91 210 ASP A CA 1
ATOM 1623 C C . ASP A 1 210 ? -3.671 10.416 8.940 1.00 62.91 210 ASP A C 1
ATOM 1625 O O . ASP A 1 210 ? -4.398 9.466 8.633 1.00 62.91 210 ASP A O 1
ATOM 1629 N N . MET A 1 211 ? -2.410 10.244 9.328 1.00 65.25 211 MET A N 1
ATOM 1630 C CA . MET A 1 211 ? -1.693 8.976 9.297 1.00 65.25 211 MET A CA 1
ATOM 1631 C C . MET A 1 211 ? -0.900 8.779 10.588 1.00 65.25 211 MET A C 1
ATOM 1633 O O . MET A 1 211 ? -0.456 9.729 11.215 1.00 65.25 211 MET A O 1
ATOM 1637 N N . SER A 1 212 ? -0.672 7.537 10.979 1.00 63.59 212 SER A N 1
ATOM 1638 C CA . SER A 1 212 ? 0.343 7.175 11.968 1.00 63.59 212 SER A CA 1
ATOM 1639 C C . SER A 1 212 ? 1.253 6.099 11.397 1.00 63.59 212 SER A C 1
ATOM 1641 O O . SER A 1 212 ? 0.772 5.230 10.668 1.00 63.59 212 SER A O 1
ATOM 1643 N N . MET A 1 213 ? 2.529 6.120 11.759 1.00 69.94 213 MET A N 1
ATOM 1644 C CA . MET A 1 213 ? 3.537 5.195 11.254 1.00 69.94 213 MET A CA 1
ATOM 1645 C C . MET A 1 213 ? 4.326 4.573 12.404 1.00 69.94 213 MET A C 1
ATOM 1647 O O . MET A 1 213 ? 4.745 5.283 13.310 1.00 69.94 213 MET A O 1
ATOM 1651 N N . ALA A 1 214 ? 4.572 3.267 12.377 1.00 66.62 214 ALA A N 1
ATOM 1652 C CA . ALA A 1 214 ? 5.480 2.613 13.320 1.00 66.62 214 ALA A CA 1
ATOM 1653 C C . ALA A 1 214 ? 6.387 1.626 12.592 1.00 66.62 214 ALA A C 1
ATOM 1655 O O . ALA A 1 214 ? 5.927 0.894 11.715 1.00 66.62 214 ALA A O 1
ATOM 1656 N N . GLN A 1 215 ? 7.659 1.589 12.982 1.00 67.69 215 GLN A N 1
ATOM 1657 C CA . GLN A 1 215 ? 8.613 0.616 12.468 1.00 67.69 215 GLN A CA 1
ATOM 1658 C C . GLN A 1 215 ? 8.565 -0.656 13.316 1.00 67.69 215 GLN A C 1
ATOM 1660 O O . GLN A 1 215 ? 8.712 -0.612 14.535 1.00 67.69 215 GLN A O 1
ATOM 1665 N N . ILE A 1 216 ? 8.362 -1.792 12.663 1.00 64.38 216 ILE A N 1
ATOM 1666 C CA . ILE A 1 216 ? 8.533 -3.125 13.220 1.00 64.38 216 ILE A CA 1
ATOM 1667 C C . ILE A 1 216 ? 10.027 -3.420 13.247 1.00 64.38 216 ILE A C 1
ATOM 1669 O O . ILE A 1 216 ? 10.681 -3.420 12.208 1.00 64.38 216 ILE A O 1
ATOM 1673 N N . GLY A 1 217 ? 10.575 -3.646 14.443 1.00 54.84 217 GLY A N 1
ATOM 1674 C CA . GLY A 1 217 ? 11.971 -4.048 14.595 1.00 54.84 217 GLY A CA 1
ATOM 1675 C C . GLY A 1 217 ? 12.300 -5.249 13.700 1.00 54.84 217 GLY A C 1
ATOM 1676 O O . GLY A 1 217 ? 11.561 -6.232 13.681 1.00 54.84 217 GLY A O 1
ATOM 1677 N N . ILE A 1 218 ? 13.402 -5.149 12.954 1.00 49.56 218 ILE A N 1
ATOM 1678 C CA . ILE A 1 218 ? 13.791 -6.094 11.891 1.00 49.56 218 ILE A CA 1
ATOM 1679 C C . ILE A 1 218 ? 14.205 -7.477 12.454 1.00 49.56 218 ILE A C 1
ATOM 1681 O O . ILE A 1 218 ? 14.143 -8.474 11.733 1.00 49.56 218 ILE A O 1
ATOM 1685 N N . ASP A 1 219 ? 14.529 -7.558 13.752 1.00 50.38 219 ASP A N 1
ATOM 1686 C CA . ASP A 1 219 ? 15.271 -8.682 14.352 1.00 50.38 219 ASP A CA 1
ATOM 1687 C C . ASP A 1 219 ? 14.482 -9.616 15.292 1.00 50.38 219 ASP A C 1
ATOM 1689 O O . ASP A 1 219 ? 15.068 -10.530 15.868 1.00 50.38 219 ASP A O 1
ATOM 1693 N N . GLU A 1 220 ? 13.167 -9.455 15.460 1.00 49.69 220 GLU A N 1
ATOM 1694 C CA . GLU A 1 220 ? 12.379 -10.336 16.345 1.00 49.69 220 GLU A CA 1
ATOM 1695 C C . GLU A 1 220 ? 11.331 -11.151 15.575 1.00 49.69 220 GLU A C 1
ATOM 1697 O O . GLU A 1 220 ? 10.900 -10.753 14.493 1.00 49.69 220 GLU A O 1
ATOM 1702 N N . ASP A 1 221 ? 10.900 -12.288 16.141 1.00 49.34 221 ASP A N 1
ATOM 1703 C CA . ASP A 1 221 ? 9.870 -13.220 15.639 1.00 49.34 221 ASP A CA 1
ATOM 1704 C C . ASP A 1 221 ? 8.446 -12.591 15.557 1.00 49.34 221 ASP A C 1
ATOM 1706 O O . ASP A 1 221 ? 7.485 -13.001 16.204 1.00 49.34 221 ASP A O 1
ATOM 1710 N N . ARG A 1 222 ? 8.332 -11.538 14.744 1.00 56.69 222 ARG A N 1
ATOM 1711 C CA . ARG A 1 222 ? 7.303 -11.035 13.809 1.00 56.69 222 ARG A CA 1
ATOM 1712 C C . ARG A 1 222 ? 5.806 -11.069 14.090 1.00 56.69 222 ARG A C 1
ATOM 1714 O O . ARG A 1 222 ? 5.050 -10.633 13.223 1.00 56.69 222 ARG A O 1
ATOM 1721 N N . LYS A 1 223 ? 5.316 -11.529 15.237 1.00 65.38 223 LYS A N 1
ATOM 1722 C CA . LYS A 1 223 ? 3.938 -11.199 15.634 1.00 65.38 223 LYS A CA 1
ATOM 1723 C C . LYS A 1 223 ? 3.946 -9.817 16.266 1.00 65.38 223 LYS A C 1
ATOM 1725 O O . LYS A 1 223 ? 4.133 -9.683 17.473 1.00 65.38 223 LYS A O 1
ATOM 1730 N N . ALA A 1 224 ? 3.728 -8.802 15.437 1.00 73.00 224 ALA A N 1
ATOM 1731 C CA . ALA A 1 224 ? 3.561 -7.436 15.899 1.00 73.00 224 ALA A CA 1
ATOM 1732 C C . ALA A 1 224 ? 2.072 -7.088 15.996 1.00 73.00 224 ALA A C 1
ATOM 1734 O O . ALA A 1 224 ? 1.283 -7.401 15.105 1.00 73.00 224 ALA A O 1
ATOM 1735 N N . THR A 1 225 ? 1.675 -6.435 17.083 1.00 79.62 225 THR A N 1
ATOM 1736 C CA . THR A 1 225 ? 0.349 -5.831 17.221 1.00 79.62 225 THR A CA 1
ATOM 1737 C C . THR A 1 225 ? 0.501 -4.322 17.272 1.00 79.62 225 THR A C 1
ATOM 1739 O O . THR A 1 225 ? 1.045 -3.785 18.235 1.00 79.62 225 THR A O 1
ATOM 1742 N N . ALA A 1 226 ? 0.006 -3.643 16.243 1.00 78.00 226 ALA A N 1
ATOM 1743 C CA . ALA A 1 226 ? -0.168 -2.203 16.258 1.00 78.00 226 ALA A CA 1
ATOM 1744 C C . ALA A 1 226 ? -1.452 -1.863 17.018 1.00 78.00 226 ALA A C 1
ATOM 1746 O O . ALA A 1 226 ? -2.514 -2.421 16.740 1.00 78.00 226 ALA A O 1
ATOM 1747 N N . ILE A 1 227 ? -1.352 -0.957 17.981 1.00 84.12 227 ILE A N 1
ATOM 1748 C CA . ILE A 1 227 ? -2.461 -0.428 18.766 1.00 84.12 227 ILE A CA 1
ATOM 1749 C C . ILE A 1 227 ? -2.542 1.060 18.457 1.00 84.12 227 ILE A C 1
ATOM 1751 O O . ILE A 1 227 ? -1.734 1.852 18.934 1.00 84.12 227 ILE A O 1
ATOM 1755 N N . LEU A 1 228 ? -3.511 1.424 17.632 1.00 82.44 228 LEU A N 1
ATOM 1756 C CA . LEU A 1 228 ? -3.765 2.784 17.195 1.00 82.44 228 LEU A CA 1
ATOM 1757 C C . LEU A 1 228 ? -4.933 3.360 17.991 1.00 82.44 228 LEU A C 1
ATOM 1759 O O . LEU A 1 228 ? -6.020 2.783 18.007 1.00 82.44 228 LEU A O 1
ATOM 1763 N N . THR A 1 229 ? -4.721 4.505 18.632 1.00 85.62 229 THR A N 1
ATOM 1764 C CA . THR A 1 229 ? -5.798 5.277 19.256 1.00 85.62 229 THR A CA 1
ATOM 1765 C C . THR A 1 229 ? -6.203 6.409 18.329 1.00 85.62 229 THR A C 1
ATOM 1767 O O . THR A 1 229 ? -5.345 7.131 17.816 1.00 85.62 229 THR A O 1
ATOM 1770 N N . LEU A 1 230 ? -7.507 6.563 18.123 1.00 84.25 230 LEU A N 1
ATOM 1771 C CA . LEU A 1 230 ? -8.093 7.585 17.267 1.00 84.25 230 LEU A CA 1
ATOM 1772 C C . LEU A 1 230 ? -9.064 8.450 18.061 1.00 84.25 230 LEU A C 1
ATOM 1774 O O . LEU A 1 230 ? -9.727 7.965 18.978 1.00 84.25 230 LEU A O 1
ATOM 1778 N N . LYS A 1 231 ? -9.211 9.699 17.625 1.00 83.38 231 LYS A N 1
ATOM 1779 C CA . LYS A 1 231 ? -10.276 10.608 18.048 1.00 83.38 231 LYS A CA 1
ATOM 1780 C C . LYS A 1 231 ? -11.024 11.154 16.855 1.00 83.38 231 LYS A C 1
ATOM 1782 O O . LYS A 1 231 ? -10.481 11.260 15.757 1.00 83.38 231 LYS A O 1
ATOM 1787 N N . CYS A 1 232 ? -12.247 11.588 17.095 1.00 78.00 232 CYS A N 1
ATOM 1788 C CA . CYS A 1 232 ? -13.005 12.311 16.093 1.00 78.00 232 CYS A CA 1
ATOM 1789 C C . CYS A 1 232 ? -12.504 13.745 15.963 1.00 78.00 232 CYS A C 1
ATOM 1791 O O . CYS A 1 232 ? -12.406 14.484 16.943 1.00 78.00 232 CYS A O 1
ATOM 1793 N N . ARG A 1 233 ? -12.194 14.156 14.734 1.00 71.50 233 ARG A N 1
ATOM 1794 C CA . ARG A 1 233 ? -11.945 15.554 14.409 1.00 71.50 233 ARG A CA 1
ATOM 1795 C C . ARG A 1 233 ? -13.257 16.306 14.497 1.00 71.50 233 ARG A C 1
ATOM 1797 O O . ARG A 1 233 ? -14.235 15.953 13.842 1.00 71.50 233 ARG A O 1
ATOM 1804 N N . LYS A 1 234 ? -13.249 17.407 15.239 1.00 61.47 234 LYS A N 1
ATOM 1805 C CA . LYS A 1 234 ? -14.267 18.435 15.069 1.00 61.47 234 LYS A CA 1
ATOM 1806 C C . LYS A 1 234 ? -14.046 19.030 13.677 1.00 61.47 234 LYS A C 1
ATOM 1808 O O . LYS A 1 234 ? -13.061 19.735 13.472 1.00 61.47 234 LYS A O 1
ATOM 1813 N N . LEU A 1 235 ? -14.892 18.678 12.708 1.00 55.50 235 LEU A N 1
ATOM 1814 C CA . LEU A 1 235 ? -14.861 19.310 11.390 1.00 55.50 235 LEU A CA 1
ATOM 1815 C C . LEU A 1 235 ? -15.123 20.804 11.614 1.00 55.50 235 LEU A C 1
ATOM 1817 O O . LEU A 1 235 ? -16.201 21.182 12.079 1.00 55.50 235 LEU A O 1
ATOM 1821 N N . GLN A 1 236 ? -14.109 21.640 11.389 1.00 48.75 236 GLN A N 1
ATOM 1822 C CA . GLN A 1 236 ? -14.300 23.085 11.361 1.00 48.75 236 GLN A CA 1
ATOM 1823 C C . GLN A 1 236 ? -15.165 23.378 10.131 1.00 48.75 236 GLN A C 1
ATOM 1825 O O . GLN A 1 236 ? -14.777 23.030 9.017 1.00 48.75 236 GLN A O 1
ATOM 1830 N N . LYS A 1 237 ? -16.378 23.880 10.375 1.00 41.81 237 LYS A N 1
ATOM 1831 C CA . LYS A 1 237 ? -17.295 24.352 9.333 1.00 41.81 237 LYS A CA 1
ATOM 1832 C C . LYS A 1 237 ? -16.810 25.671 8.756 1.00 41.81 237 LYS A C 1
ATOM 1834 O O . LYS A 1 237 ? -16.282 26.474 9.558 1.00 41.81 237 LYS A O 1
#

Sequence (237 aa):
MKILPFSLLLFATLMSAQTSVVKDKQHVRVSGVVEIRGGPNKFFYVLKVPRSYTLAFSKEEGGPRLTQEIAFAVPNKLRDQLITHIGEEVTVEGEMWLEPTSPYYWNGNMVQTTAITLANGSVLRTAQRETCTKPDEDYTVRVTIPTTAASWHYEAVQKSTQTKLIGNVASCSTNGGGDVINCFCAEGFMPTSLALRSGKRQDEGQIFTDMSMAQIGIDEDRKATAILTLKCRKLQK

Solvent-accessible surface area (backbone atoms only — not comparable to full-atom values): 13057 Å² total; per-residue (Å²): 140,84,88,78,85,83,83,78,81,78,78,78,76,77,72,74,78,76,58,51,73,45,47,63,72,34,78,45,76,49,60,21,34,32,41,82,45,78,52,77,66,28,45,37,45,27,27,48,31,94,59,52,31,32,39,54,46,51,71,94,65,70,30,67,43,80,39,45,61,47,24,41,48,60,51,51,84,51,38,73,65,47,64,82,44,60,73,35,52,31,36,43,28,26,37,28,44,65,39,73,83,44,77,52,23,54,97,15,28,31,24,53,54,60,34,36,34,43,76,88,69,51,69,52,53,78,73,82,53,45,67,60,86,57,70,84,48,53,33,40,35,39,39,37,41,52,64,47,97,59,76,64,50,77,48,38,31,37,64,90,75,65,45,74,51,93,67,42,60,55,50,48,34,56,41,30,39,57,35,34,41,40,34,36,41,18,59,43,35,26,50,77,47,36,37,39,35,42,89,91,48,75,47,79,28,53,74,44,79,52,32,31,38,36,75,48,72,90,86,58,95,47,51,34,36,38,41,34,32,33,34,31,47,78,78,83,126

Radius of gyration: 22.32 Å; Cα contacts (8 Å, |Δi|>4): 565; chains: 1; bounding box: 40×42×96 Å

Nearest PDB structures (foldseek):
  1v1q-assembly1_A  TM=4.940E-01  e=4.405E-02  Escherichia coli K-12
  2i74-assembly2_B  TM=2.883E-01  e=1.807E-01  Mus musculus